Protein AF-A0A0N4YWE7-F1 (afdb_monomer)

Nearest PDB structures (foldseek):
  1cju-assembly1_A  TM=9.476E-01  e=8.872E-10  Canis lupus familiaris
  5oyh-assembly1_A  TM=9.104E-01  e=1.409E-06  Catenaria anguillulae PL171
  6sir-assembly1_B  TM=9.146E-01  e=1.813E-06  Catenaria anguillulae PL171
  8sl4-assembly1_B  TM=4.431E-01  e=3.400E-10  Homo sapiens
  8hbe-assembly1_A  TM=9.109E-01  e=4.587E-05  Homo sapiens

Organism: Nippostrongylus brasiliensis (NCBI:txid27835)

Sequence (338 aa):
MSSSEASTRAEIRSVLVRHWRALDRARLHTLHLWMLIYAMAQIFVIYYFSEVSEKWAPICFFVAAAFVVYLLISSFSIRFRDQSSGFGLVLLSLSTSMLFPAFMWVLHLPLVVFVSRERIHLRMYDHSSLYTGLCIATVVQFFVLPRHRRIFLILSLLWVVINMCILLILNMDAIRADYTFVCSLISFLLQQLMISCVGIVSDSNEAGNRADIAMKLTEAKLQCMRIKFLGDCYYCVSGMPVNRPNHADMCVVMGLEMIKTIKQIRLATGVDVNMRIGVHTGSVLCGILGLRKWQFDIWSDDVTLANHMESAGVPGAVHITKTTKDMLLGDYCIVEAR

Mean predicted aligned error: 12.19 Å

Structure (mmCIF, N/CA/C/O backbone):
data_AF-A0A0N4YWE7-F1
#
_entry.id   AF-A0A0N4YWE7-F1
#
loop_
_atom_site.group_PDB
_atom_site.id
_atom_site.type_symbol
_atom_site.label_atom_id
_atom_site.label_alt_id
_atom_site.label_comp_id
_atom_site.label_asym_id
_atom_site.label_entity_id
_atom_site.label_seq_id
_atom_site.pdbx_PDB_ins_code
_atom_site.Cartn_x
_atom_site.Cartn_y
_atom_site.Cartn_z
_atom_site.occupancy
_atom_site.B_iso_or_equiv
_atom_site.auth_seq_id
_atom_site.auth_comp_id
_atom_site.auth_asym_id
_atom_site.auth_atom_id
_atom_site.pdbx_PDB_model_num
ATOM 1 N N . MET A 1 1 ? -27.470 -11.625 12.761 1.00 46.88 1 MET A N 1
ATOM 2 C CA . MET A 1 1 ? -27.016 -10.446 11.982 1.00 46.88 1 MET A CA 1
ATOM 3 C C . MET A 1 1 ? -28.245 -9.720 11.468 1.00 46.88 1 MET A C 1
ATOM 5 O O . MET A 1 1 ? -28.927 -10.261 10.605 1.00 46.88 1 MET A O 1
ATOM 9 N N . SER A 1 2 ? -28.565 -8.551 12.023 1.00 43.56 2 SER A N 1
ATOM 10 C CA . SER A 1 2 ? -29.729 -7.767 11.596 1.00 43.56 2 SER A CA 1
ATOM 11 C C . SER A 1 2 ? -29.518 -7.203 10.181 1.00 43.56 2 SER A C 1
ATOM 13 O O . SER A 1 2 ? -28.396 -6.871 9.784 1.00 43.56 2 SER A O 1
ATOM 15 N N . SER A 1 3 ? -30.593 -7.106 9.394 1.00 46.22 3 SER A N 1
ATOM 16 C CA . SER A 1 3 ? -30.583 -6.563 8.022 1.00 46.22 3 SER A CA 1
ATOM 17 C C . SER A 1 3 ? -30.004 -5.140 7.950 1.00 46.22 3 SER A C 1
ATOM 19 O O . SER A 1 3 ? -29.332 -4.791 6.979 1.00 46.22 3 SER A O 1
ATOM 21 N N . SER A 1 4 ? -30.184 -4.361 9.020 1.00 46.34 4 SER A N 1
ATOM 22 C CA . SER A 1 4 ? -29.632 -3.015 9.204 1.00 46.34 4 SER A CA 1
ATOM 23 C C . SER A 1 4 ? -28.097 -3.001 9.200 1.00 46.34 4 SER A C 1
ATOM 25 O O . SER A 1 4 ? -27.486 -2.288 8.407 1.00 46.34 4 SER A O 1
ATOM 27 N N . GLU A 1 5 ? -27.431 -3.860 9.979 1.00 44.16 5 GLU A N 1
ATOM 28 C CA . GLU A 1 5 ? -25.961 -3.893 10.000 1.00 44.16 5 GLU A CA 1
ATOM 29 C C . GLU A 1 5 ? -25.340 -4.401 8.692 1.00 44.16 5 GLU A C 1
ATOM 31 O O . GLU A 1 5 ? -24.206 -4.048 8.350 1.00 44.16 5 GLU A O 1
ATOM 36 N N . ALA A 1 6 ? -26.034 -5.293 7.980 1.00 45.34 6 ALA A N 1
ATOM 37 C CA . ALA A 1 6 ? -25.605 -5.749 6.661 1.00 45.34 6 ALA A CA 1
ATOM 38 C C . ALA A 1 6 ? -25.675 -4.602 5.638 1.00 45.34 6 ALA A C 1
ATOM 40 O O . ALA A 1 6 ? -24.731 -4.426 4.865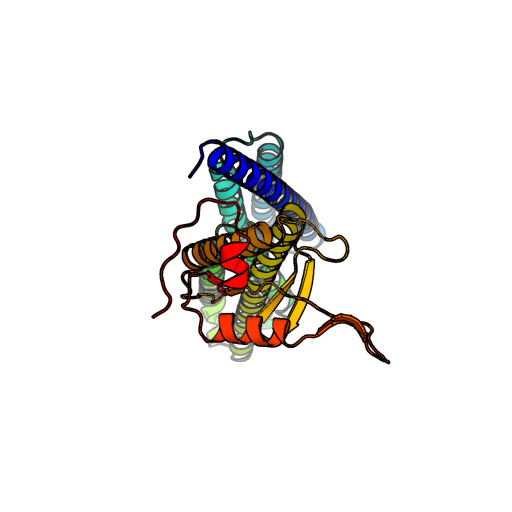 1.00 45.34 6 ALA A O 1
ATOM 41 N N . SER A 1 7 ? -26.729 -3.781 5.706 1.00 47.38 7 SER A N 1
ATOM 42 C CA . SER A 1 7 ? -26.897 -2.574 4.891 1.00 47.38 7 SER A CA 1
ATOM 43 C C . SER A 1 7 ? -25.796 -1.548 5.164 1.00 47.38 7 SER A C 1
ATOM 45 O O . SER A 1 7 ? -25.075 -1.154 4.248 1.00 47.38 7 SER A O 1
ATOM 47 N N . THR A 1 8 ? -25.550 -1.209 6.433 1.00 47.38 8 THR A N 1
ATOM 48 C CA . THR A 1 8 ? -24.518 -0.230 6.818 1.00 47.38 8 THR A CA 1
ATOM 49 C C . THR A 1 8 ? -23.108 -0.698 6.434 1.00 47.38 8 THR A C 1
ATOM 51 O O . THR A 1 8 ? -22.277 0.095 5.989 1.00 47.38 8 THR A O 1
ATOM 54 N N . ARG A 1 9 ? -22.813 -2.004 6.548 1.00 52.41 9 ARG A N 1
ATOM 55 C CA . ARG A 1 9 ? -21.543 -2.595 6.075 1.00 52.41 9 ARG A CA 1
ATOM 56 C C . ARG A 1 9 ? -21.397 -2.519 4.557 1.00 52.41 9 ARG A C 1
ATOM 58 O O . ARG A 1 9 ? -20.315 -2.190 4.067 1.00 52.41 9 ARG A O 1
ATOM 65 N N . ALA A 1 10 ? -22.458 -2.828 3.814 1.00 52.16 10 ALA A N 1
ATOM 66 C CA . ALA A 1 10 ? -22.456 -2.738 2.357 1.00 52.16 10 ALA A CA 1
ATOM 67 C C . ALA A 1 10 ? -22.241 -1.292 1.893 1.00 52.16 10 ALA A C 1
ATOM 69 O O . ALA A 1 10 ? -21.450 -1.045 0.980 1.00 52.16 10 ALA A O 1
ATOM 70 N N . GLU A 1 11 ? -22.863 -0.336 2.576 1.00 58.12 11 GLU A N 1
ATOM 71 C CA . GLU A 1 11 ? -22.748 1.084 2.278 1.00 58.12 11 GLU A CA 1
ATOM 72 C C . GLU A 1 11 ? -21.322 1.601 2.504 1.00 58.12 11 GLU A C 1
ATOM 74 O O . GLU A 1 11 ? -20.737 2.195 1.598 1.00 58.12 11 GLU A O 1
ATOM 79 N N . ILE A 1 12 ? -20.688 1.270 3.631 1.00 51.75 12 ILE A N 1
ATOM 80 C CA . ILE A 1 12 ? -19.298 1.671 3.926 1.00 51.75 12 ILE A CA 1
ATOM 81 C C . ILE A 1 12 ? -18.318 1.041 2.954 1.00 51.75 12 ILE A C 1
ATOM 83 O O . ILE A 1 12 ? -17.443 1.724 2.420 1.00 51.75 12 ILE A O 1
ATOM 87 N N . ARG A 1 13 ? -18.490 -0.252 2.663 1.00 57.25 13 ARG A N 1
ATOM 88 C CA . ARG A 1 13 ? -17.701 -0.923 1.631 1.00 57.25 13 ARG A CA 1
ATOM 89 C C . ARG A 1 13 ? -17.878 -0.222 0.287 1.00 57.25 13 ARG A C 1
ATOM 91 O O . ARG A 1 13 ? -16.894 -0.043 -0.422 1.00 57.25 13 ARG A O 1
ATOM 98 N N . SER A 1 14 ? -19.089 0.220 -0.054 1.00 63.94 14 SER A N 1
ATOM 99 C CA . SER A 1 14 ? -19.346 0.962 -1.291 1.00 63.94 14 SER A CA 1
ATOM 100 C C . SER A 1 14 ? -18.646 2.325 -1.313 1.00 63.94 14 SER A C 1
ATOM 102 O O . SER A 1 14 ? -18.117 2.715 -2.352 1.00 63.94 14 SER A O 1
ATOM 104 N N . VAL A 1 15 ? -18.614 3.047 -0.187 1.00 62.53 15 VAL A N 1
ATOM 105 C CA . VAL A 1 15 ? -17.977 4.367 -0.067 1.00 62.53 15 VAL A CA 1
ATOM 106 C C . VAL A 1 15 ? -16.461 4.232 -0.139 1.00 62.53 15 VAL A C 1
ATOM 108 O O . VAL A 1 15 ? -15.834 4.901 -0.955 1.00 62.53 15 VAL A O 1
ATOM 111 N N . LEU A 1 16 ? -15.876 3.303 0.621 1.00 59.62 16 LEU A N 1
ATOM 112 C CA . LEU A 1 16 ? -14.444 3.002 0.571 1.00 59.62 16 LEU A CA 1
ATOM 113 C C . LEU A 1 16 ? -14.026 2.571 -0.832 1.00 59.62 16 LEU A C 1
ATOM 115 O O . LEU A 1 16 ? -13.070 3.103 -1.385 1.00 59.62 16 LEU A O 1
ATOM 119 N N . VAL A 1 17 ? -14.757 1.641 -1.451 1.00 66.50 17 VAL A N 1
ATOM 120 C CA . VAL A 1 17 ? -14.457 1.186 -2.814 1.00 66.50 17 VAL A CA 1
ATOM 121 C C . VAL A 1 17 ? -14.562 2.337 -3.815 1.00 66.50 17 VAL A C 1
ATOM 123 O O . VAL A 1 17 ? -13.707 2.434 -4.693 1.00 66.50 17 VAL A O 1
ATOM 126 N N . ARG A 1 18 ? -15.550 3.231 -3.689 1.00 67.94 18 ARG A N 1
ATOM 127 C CA . ARG A 1 18 ? -15.658 4.435 -4.531 1.00 67.94 18 ARG A CA 1
ATOM 128 C C . ARG A 1 18 ? -14.481 5.388 -4.323 1.00 67.94 18 ARG A C 1
ATOM 130 O O . ARG A 1 18 ? -13.900 5.829 -5.312 1.00 67.94 18 ARG A O 1
ATOM 137 N N . HIS A 1 19 ? -14.095 5.647 -3.076 1.00 67.19 19 HIS A N 1
ATOM 138 C CA . HIS A 1 19 ? -12.967 6.513 -2.735 1.00 67.19 19 HIS A CA 1
ATOM 139 C C . HIS A 1 19 ? -11.640 5.954 -3.266 1.00 67.19 19 HIS A C 1
ATOM 141 O O . HIS A 1 19 ? -10.925 6.644 -3.989 1.00 67.19 19 HIS A O 1
ATOM 147 N N . TRP A 1 20 ? -11.350 4.673 -3.017 1.00 68.38 20 TRP A N 1
ATOM 148 C CA . TRP A 1 20 ? -10.148 4.010 -3.530 1.00 68.38 20 TRP A CA 1
ATOM 149 C C . TRP A 1 20 ? -10.117 3.970 -5.060 1.00 68.38 20 TRP A C 1
ATOM 151 O O . TRP A 1 20 ? -9.077 4.240 -5.648 1.00 68.38 20 TRP A O 1
ATOM 161 N N . ARG A 1 21 ? -11.254 3.716 -5.726 1.00 70.88 21 ARG A N 1
ATOM 162 C CA . ARG A 1 21 ? -11.345 3.791 -7.197 1.00 70.88 21 ARG A CA 1
ATOM 163 C C . ARG A 1 21 ? -11.093 5.204 -7.722 1.00 70.88 21 ARG A C 1
ATOM 165 O O . ARG A 1 21 ? -10.496 5.350 -8.783 1.00 70.88 21 ARG A O 1
ATOM 172 N N . ALA A 1 22 ? -11.560 6.238 -7.022 1.00 72.25 22 ALA A N 1
ATOM 173 C CA . ALA A 1 22 ? -11.300 7.625 -7.397 1.00 72.25 22 ALA A CA 1
ATOM 174 C C . ALA A 1 22 ? -9.810 7.972 -7.261 1.00 72.25 22 ALA A C 1
ATOM 176 O O . ALA A 1 22 ? -9.240 8.545 -8.187 1.00 72.25 22 ALA A O 1
ATOM 177 N N . LEU A 1 23 ? -9.174 7.549 -6.166 1.00 73.38 23 LEU A N 1
ATOM 178 C CA . LEU A 1 23 ? -7.742 7.734 -5.937 1.00 73.38 23 LEU A CA 1
ATOM 179 C C . LEU A 1 23 ? -6.893 6.980 -6.974 1.00 73.38 23 LEU A C 1
ATOM 181 O O . LEU A 1 23 ? -5.987 7.560 -7.568 1.00 73.38 23 LEU A O 1
ATOM 185 N N . ASP A 1 24 ? -7.210 5.707 -7.233 1.00 74.50 24 ASP A N 1
ATOM 186 C CA . ASP A 1 24 ? -6.516 4.876 -8.224 1.00 74.50 24 ASP A CA 1
ATOM 187 C C . ASP A 1 24 ? -6.658 5.472 -9.640 1.00 74.50 24 ASP A C 1
ATOM 189 O O . ASP A 1 24 ? -5.688 5.508 -10.396 1.00 74.50 24 ASP A O 1
ATOM 193 N N . ARG A 1 25 ? -7.832 6.023 -9.991 1.00 77.12 25 ARG A N 1
ATOM 194 C CA . ARG A 1 25 ? -8.027 6.766 -11.251 1.00 77.12 25 ARG A CA 1
ATOM 195 C C . ARG A 1 25 ? -7.191 8.034 -11.326 1.00 77.12 25 ARG A C 1
ATOM 197 O O . ARG A 1 25 ? -6.576 8.272 -12.360 1.00 77.12 25 ARG A O 1
ATOM 204 N N . ALA A 1 26 ? -7.176 8.842 -10.266 1.00 79.12 26 ALA A N 1
ATOM 205 C CA . ALA A 1 26 ? -6.393 10.072 -10.234 1.00 79.12 26 ALA A CA 1
ATOM 206 C C . ALA A 1 26 ? -4.900 9.770 -10.421 1.00 79.12 26 ALA A C 1
ATOM 208 O O . ALA A 1 26 ? -4.247 10.399 -11.246 1.00 79.12 26 ALA A O 1
ATOM 209 N N . ARG A 1 27 ? -4.384 8.740 -9.739 1.00 78.00 27 ARG A N 1
ATOM 210 C CA . ARG A 1 27 ? -3.004 8.265 -9.910 1.00 78.00 27 ARG A CA 1
ATOM 211 C C . ARG A 1 27 ? -2.724 7.815 -11.337 1.00 78.00 27 ARG A C 1
ATOM 213 O O . ARG A 1 27 ? -1.741 8.261 -11.920 1.00 78.00 27 ARG A O 1
ATOM 220 N N . LEU A 1 28 ? -3.595 6.984 -11.912 1.00 81.12 28 LEU A N 1
ATOM 221 C CA . LEU A 1 28 ? -3.419 6.499 -13.278 1.00 81.12 28 LEU A CA 1
ATOM 222 C C . LEU A 1 28 ? -3.446 7.654 -14.288 1.00 81.12 28 LEU A C 1
ATOM 224 O O . LEU A 1 28 ? -2.628 7.679 -15.200 1.00 81.12 28 LEU A O 1
ATOM 228 N N . HIS A 1 29 ? -4.333 8.632 -14.108 1.00 82.50 29 HIS A N 1
ATOM 229 C CA . HIS A 1 29 ? -4.402 9.820 -14.957 1.00 82.50 29 HIS A CA 1
ATOM 230 C C . HIS A 1 29 ? -3.135 10.680 -14.844 1.00 82.50 29 HIS A C 1
ATOM 232 O O . HIS A 1 29 ? -2.560 11.066 -15.859 1.00 82.50 29 HIS A O 1
ATOM 238 N N . THR A 1 30 ? -2.658 10.938 -13.624 1.00 84.06 30 THR A N 1
ATOM 239 C CA . THR A 1 30 ? -1.392 11.650 -13.393 1.00 84.06 30 THR A CA 1
ATOM 240 C C . THR A 1 30 ? -0.219 10.908 -14.027 1.00 84.06 30 THR A C 1
ATOM 242 O O . THR A 1 30 ? 0.619 11.533 -14.667 1.00 84.06 30 THR A O 1
ATOM 245 N N . LEU A 1 31 ? -0.182 9.576 -13.927 1.00 84.31 31 LEU A N 1
ATOM 246 C CA . LEU A 1 31 ? 0.839 8.761 -14.580 1.00 84.31 31 LEU A CA 1
ATOM 247 C C . LEU A 1 31 ? 0.789 8.907 -16.107 1.00 84.31 31 LEU A C 1
ATOM 249 O O . LEU A 1 31 ? 1.822 9.150 -16.717 1.00 84.31 31 LEU A O 1
ATOM 253 N N . HIS A 1 32 ? -0.390 8.816 -16.730 1.00 85.25 32 HIS A N 1
ATOM 254 C CA . HIS A 1 32 ? -0.520 8.986 -18.183 1.00 85.25 32 HIS A CA 1
ATOM 255 C C . HIS A 1 32 ? -0.081 10.383 -18.639 1.00 85.25 32 HIS A C 1
ATOM 257 O O . HIS A 1 32 ? 0.561 10.504 -19.678 1.00 85.25 32 HIS A O 1
ATOM 263 N N . LEU A 1 33 ? -0.349 11.420 -17.840 1.00 86.44 33 LEU A N 1
ATOM 264 C CA . LEU A 1 33 ? 0.127 12.777 -18.108 1.00 86.44 33 LEU A CA 1
ATOM 265 C C . LEU A 1 33 ? 1.660 12.870 -18.061 1.00 86.44 33 LEU A C 1
ATOM 267 O O . LEU A 1 33 ? 2.264 13.421 -18.977 1.00 86.44 33 LEU A O 1
ATOM 271 N N . TRP A 1 34 ? 2.301 12.300 -17.036 1.00 86.19 34 TRP A N 1
ATOM 272 C CA . TRP A 1 34 ? 3.766 12.243 -16.955 1.00 86.19 34 TRP A CA 1
ATOM 273 C C . TRP A 1 34 ? 4.380 11.507 -18.143 1.00 86.19 34 TRP A C 1
ATOM 275 O O . TRP A 1 34 ? 5.370 11.954 -18.713 1.00 86.19 34 TRP A O 1
ATOM 285 N N . MET A 1 35 ? 3.760 10.403 -18.543 1.00 85.69 35 MET A N 1
ATOM 286 C CA . MET A 1 35 ? 4.206 9.568 -19.655 1.00 85.69 35 MET A CA 1
ATOM 287 C C . MET A 1 35 ? 4.042 10.276 -20.997 1.00 85.69 35 MET A C 1
ATOM 289 O O . MET A 1 35 ? 4.879 10.112 -21.880 1.00 85.69 35 MET A O 1
ATOM 293 N N . LEU A 1 36 ? 3.004 11.103 -21.133 1.00 87.81 36 LEU A N 1
ATOM 294 C CA . LEU A 1 36 ? 2.782 11.947 -22.301 1.00 87.81 36 LEU A CA 1
ATOM 295 C C . LEU A 1 36 ? 3.869 13.017 -22.405 1.00 87.81 36 LEU A C 1
ATOM 297 O O . LEU A 1 36 ? 4.497 13.142 -23.453 1.00 87.81 36 LEU A O 1
ATOM 301 N N . ILE A 1 37 ? 4.129 13.740 -21.310 1.00 87.62 37 ILE A N 1
ATOM 302 C CA . ILE A 1 37 ? 5.194 14.752 -21.244 1.00 87.62 37 ILE A CA 1
ATOM 303 C C . ILE A 1 37 ? 6.544 14.110 -21.570 1.00 87.62 37 ILE A C 1
ATOM 305 O O . ILE A 1 37 ? 7.303 14.638 -22.378 1.00 87.62 37 ILE A O 1
ATOM 309 N N . TYR A 1 38 ? 6.817 12.942 -20.988 1.00 85.00 38 TYR A N 1
ATOM 310 C CA . TYR A 1 38 ? 8.036 12.190 -21.242 1.00 85.00 38 TYR A CA 1
ATOM 311 C C . TYR A 1 38 ? 8.161 11.775 -22.714 1.00 85.00 38 TYR A C 1
ATOM 313 O O . TYR A 1 38 ? 9.193 12.024 -23.329 1.00 85.00 38 TYR A O 1
ATOM 321 N N . ALA A 1 39 ? 7.114 11.193 -23.307 1.00 84.00 39 ALA A N 1
ATOM 322 C CA . ALA A 1 39 ? 7.127 10.783 -24.710 1.00 84.00 39 ALA A CA 1
ATOM 323 C C . ALA A 1 39 ? 7.334 11.977 -25.656 1.00 84.00 39 ALA A C 1
ATOM 325 O O . ALA A 1 39 ? 8.131 11.883 -26.586 1.00 84.00 39 ALA A O 1
ATOM 326 N N . MET A 1 40 ? 6.689 13.119 -25.392 1.00 85.00 40 MET A N 1
ATOM 327 C CA . MET A 1 40 ? 6.892 14.351 -26.164 1.00 85.00 40 MET A CA 1
ATOM 328 C C . MET A 1 40 ? 8.321 14.890 -26.029 1.00 85.00 40 MET A C 1
ATOM 330 O O . MET A 1 40 ? 8.926 15.274 -27.029 1.00 85.00 40 MET A O 1
ATOM 334 N N . ALA A 1 41 ? 8.883 14.877 -24.818 1.00 83.69 41 ALA A N 1
ATOM 335 C CA . ALA A 1 41 ? 10.268 15.275 -24.587 1.00 83.69 41 ALA A CA 1
ATOM 336 C C . ALA A 1 41 ? 11.253 14.354 -25.325 1.00 83.69 41 ALA A C 1
ATOM 338 O O . ALA A 1 41 ? 12.204 14.840 -25.929 1.00 83.69 41 ALA A O 1
ATOM 339 N N . GLN A 1 42 ? 11.005 13.041 -25.344 1.00 77.50 42 GLN A N 1
ATOM 340 C CA . GLN A 1 42 ? 11.834 12.092 -26.092 1.00 77.50 42 GLN A CA 1
ATOM 341 C C . GLN A 1 42 ? 11.753 12.311 -27.606 1.00 77.50 42 GLN A C 1
ATOM 343 O O . GLN A 1 42 ? 12.786 12.286 -28.268 1.00 77.50 42 GLN A O 1
ATOM 348 N N . ILE A 1 43 ? 10.566 12.592 -28.160 1.00 78.12 43 ILE A N 1
ATOM 349 C CA . ILE A 1 43 ? 10.417 12.961 -29.582 1.00 78.12 43 ILE A CA 1
ATOM 350 C C . ILE A 1 43 ? 11.273 14.188 -29.903 1.00 78.12 43 ILE A C 1
ATOM 352 O O . ILE A 1 43 ? 11.996 14.190 -30.896 1.00 78.12 43 ILE A O 1
ATOM 356 N N . PHE A 1 44 ? 11.219 15.209 -29.045 1.00 80.12 44 PHE A N 1
ATOM 357 C CA . PHE A 1 44 ? 12.009 16.424 -29.214 1.00 80.12 44 PHE A CA 1
ATOM 358 C C . PHE A 1 44 ? 13.516 16.138 -29.168 1.00 80.12 44 PHE A C 1
ATOM 360 O O . PHE A 1 44 ? 14.243 16.559 -30.062 1.00 80.12 44 PHE A O 1
ATOM 367 N N . VAL A 1 45 ? 13.987 15.376 -28.176 1.00 76.94 45 VAL A N 1
ATOM 368 C CA . VAL A 1 45 ? 15.408 15.013 -28.049 1.00 76.94 45 VAL A CA 1
ATOM 369 C C . VAL A 1 45 ? 15.886 14.205 -29.256 1.00 76.94 45 VAL A C 1
ATOM 371 O O . VAL A 1 45 ? 16.941 14.506 -29.807 1.00 76.94 45 VAL A O 1
ATOM 374 N N . ILE A 1 46 ? 15.110 13.221 -29.710 1.00 71.38 46 ILE A N 1
ATOM 375 C CA . ILE A 1 46 ? 15.488 12.387 -30.857 1.00 71.38 46 ILE A CA 1
ATOM 376 C C . ILE A 1 46 ? 15.542 13.211 -32.144 1.00 71.38 46 ILE A C 1
ATOM 378 O O . ILE A 1 46 ? 16.461 13.041 -32.934 1.00 71.38 46 ILE A O 1
ATOM 382 N N . TYR A 1 47 ? 14.587 14.115 -32.351 1.00 72.25 47 TYR A N 1
ATOM 383 C CA . TYR A 1 47 ? 14.510 14.888 -33.587 1.00 72.25 47 TYR A CA 1
ATOM 384 C C . TYR A 1 47 ? 15.535 16.029 -33.657 1.00 72.25 47 TYR A C 1
ATOM 386 O O . TYR A 1 47 ? 16.051 16.317 -34.732 1.00 72.25 47 TYR A O 1
ATOM 394 N N . TYR A 1 48 ? 15.829 16.684 -32.528 1.00 70.25 48 TYR A N 1
ATOM 395 C CA . TYR A 1 48 ? 16.683 17.878 -32.505 1.00 70.25 48 TYR A CA 1
ATOM 396 C C . TYR A 1 48 ? 18.123 17.623 -32.057 1.00 70.25 48 TYR A C 1
ATOM 398 O O . TYR A 1 48 ? 19.014 18.348 -32.486 1.00 70.25 48 TYR A O 1
ATOM 406 N N . PHE A 1 49 ? 18.359 16.644 -31.181 1.00 66.12 49 PHE A N 1
ATOM 407 C CA . PHE A 1 49 ? 19.674 16.422 -30.562 1.00 66.12 49 PHE A CA 1
ATOM 408 C C . PHE A 1 49 ? 20.349 15.125 -30.995 1.00 66.12 49 PHE A C 1
ATOM 410 O O . PHE A 1 49 ? 21.510 14.902 -30.658 1.00 66.12 49 PHE A O 1
ATOM 417 N N . SER A 1 50 ? 19.640 14.242 -31.694 1.00 61.94 50 SER A N 1
ATOM 418 C CA . SER A 1 50 ? 20.172 12.930 -32.023 1.00 61.94 50 SER A CA 1
ATOM 419 C C . SER A 1 50 ? 20.755 12.908 -33.429 1.00 61.94 50 SER A C 1
ATOM 421 O O . SER A 1 50 ? 20.024 12.935 -34.410 1.00 61.94 50 SER A O 1
ATOM 423 N N . GLU A 1 51 ? 22.072 12.730 -33.525 1.00 59.66 51 GLU A N 1
ATOM 424 C CA . GLU A 1 51 ? 22.760 12.274 -34.747 1.00 59.66 51 GLU A CA 1
ATOM 425 C C . GLU A 1 51 ? 22.469 10.786 -35.051 1.00 59.66 51 GLU A C 1
ATOM 427 O O . GLU A 1 51 ? 23.212 10.115 -35.768 1.00 59.66 51 GLU A O 1
ATOM 432 N N . VAL A 1 52 ? 21.401 10.217 -34.476 1.00 57.12 52 VAL A N 1
ATOM 433 C CA . VAL A 1 52 ? 20.969 8.855 -34.782 1.00 57.12 52 VAL A CA 1
ATOM 434 C C . VAL A 1 52 ? 20.667 8.792 -36.272 1.00 57.12 52 VAL A C 1
ATOM 436 O O . VAL A 1 52 ? 19.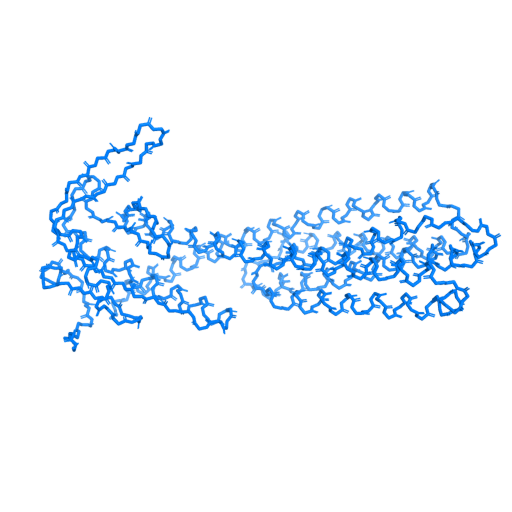827 9.530 -36.775 1.00 57.12 52 VAL A O 1
ATOM 439 N N . SER A 1 53 ? 21.393 7.899 -36.952 1.00 56.19 53 SER A N 1
ATOM 440 C CA . SER A 1 53 ? 21.324 7.629 -38.389 1.00 56.19 53 SER A CA 1
ATOM 441 C C . SER A 1 53 ? 19.951 7.954 -38.989 1.00 56.19 53 SER A C 1
ATOM 443 O O . SER A 1 53 ? 18.949 7.377 -38.558 1.00 56.19 53 SER A O 1
ATOM 445 N N . GLU A 1 54 ? 19.923 8.805 -40.026 1.00 63.84 54 GLU A N 1
ATOM 446 C CA . GLU A 1 54 ? 18.717 9.216 -40.776 1.00 63.84 54 GLU A CA 1
ATOM 447 C C . GLU A 1 54 ? 17.768 8.048 -41.109 1.00 63.84 54 GLU A C 1
ATOM 449 O O . GLU A 1 54 ? 16.558 8.225 -41.227 1.00 63.84 54 GLU A O 1
ATOM 454 N N . LYS A 1 55 ? 18.305 6.825 -41.207 1.00 70.56 55 LYS A N 1
ATOM 455 C CA . LYS A 1 55 ? 17.557 5.588 -41.459 1.00 70.56 55 LYS A CA 1
ATOM 456 C C . LYS A 1 55 ? 16.576 5.205 -40.341 1.00 70.56 55 LYS A C 1
ATOM 458 O O . LYS A 1 55 ? 15.537 4.624 -40.639 1.00 70.56 55 LYS A O 1
ATOM 463 N N . TRP A 1 56 ? 16.886 5.492 -39.075 1.00 72.06 56 TRP A N 1
ATOM 464 C CA . TRP A 1 56 ? 16.075 5.082 -37.915 1.00 72.06 56 TRP A CA 1
ATOM 465 C C . TRP A 1 56 ? 15.133 6.178 -37.411 1.00 72.06 56 TRP A C 1
ATOM 467 O O . TRP A 1 56 ? 14.107 5.867 -36.801 1.00 72.06 56 TRP A O 1
ATOM 477 N N . ALA A 1 57 ? 15.434 7.442 -37.722 1.00 74.19 57 ALA A N 1
ATOM 478 C CA . ALA A 1 57 ? 14.614 8.599 -37.373 1.00 74.19 57 ALA A CA 1
ATOM 479 C C . ALA A 1 57 ? 13.112 8.447 -37.717 1.00 74.19 57 ALA A C 1
ATOM 481 O O . ALA A 1 57 ? 12.288 8.683 -36.826 1.00 74.19 57 ALA A O 1
ATOM 482 N N . PRO A 1 58 ? 12.701 7.994 -38.926 1.00 80.94 58 PRO A N 1
ATOM 483 C CA . PRO A 1 58 ? 11.277 7.870 -39.245 1.00 80.94 58 PRO A CA 1
ATOM 484 C C . PRO A 1 58 ? 10.575 6.798 -38.401 1.00 80.94 58 PRO A C 1
ATOM 486 O O . PRO A 1 58 ? 9.456 7.015 -37.941 1.00 80.94 58 PRO A O 1
ATOM 489 N N . ILE A 1 59 ? 11.228 5.661 -38.138 1.00 83.19 59 ILE A N 1
ATOM 490 C CA . ILE A 1 59 ? 10.645 4.559 -37.354 1.00 83.19 59 ILE A CA 1
ATOM 491 C C . ILE A 1 59 ? 10.408 5.005 -35.907 1.00 83.19 59 ILE A C 1
ATOM 493 O O . ILE A 1 59 ? 9.308 4.827 -35.379 1.00 83.19 59 ILE A O 1
ATOM 497 N N . CYS A 1 60 ? 11.408 5.633 -35.280 1.00 80.62 60 CYS A N 1
ATOM 498 C CA . CYS A 1 60 ? 11.290 6.158 -33.919 1.00 80.62 60 CYS A CA 1
ATOM 499 C C . CYS A 1 60 ? 10.180 7.212 -33.812 1.00 80.62 60 CYS A C 1
ATOM 501 O O . CYS A 1 60 ? 9.413 7.195 -32.848 1.00 80.62 60 CYS A O 1
ATOM 503 N N . PHE A 1 61 ? 10.044 8.078 -34.821 1.00 82.19 61 PHE A N 1
ATOM 504 C CA . PHE A 1 61 ? 8.984 9.082 -34.874 1.00 82.19 61 PHE A CA 1
ATOM 505 C C . PHE A 1 61 ? 7.587 8.453 -34.925 1.00 82.19 61 PHE A C 1
ATOM 507 O O . PHE A 1 61 ? 6.737 8.791 -34.101 1.00 82.19 61 PHE A O 1
ATOM 514 N N . PHE A 1 62 ? 7.341 7.509 -35.843 1.00 85.62 62 PHE A N 1
ATOM 515 C CA . PHE A 1 62 ? 6.026 6.868 -35.966 1.00 85.62 62 PHE A CA 1
ATOM 516 C C . PHE A 1 62 ? 5.636 6.093 -34.706 1.00 85.62 62 PHE A C 1
ATOM 518 O O . PHE A 1 62 ? 4.486 6.167 -34.272 1.00 85.62 62 PHE A O 1
ATOM 525 N N . VAL A 1 63 ? 6.584 5.388 -34.085 1.00 86.19 63 VAL A N 1
ATOM 526 C CA . VAL A 1 63 ? 6.328 4.641 -32.846 1.00 86.19 63 VAL A CA 1
ATOM 527 C C . VAL A 1 63 ? 6.032 5.586 -31.683 1.00 86.19 63 VAL A C 1
ATOM 529 O O . VAL A 1 63 ? 5.092 5.348 -30.923 1.00 86.19 63 VAL A O 1
ATOM 532 N N . ALA A 1 64 ? 6.770 6.689 -31.564 1.00 83.44 64 ALA A N 1
ATOM 533 C CA . ALA A 1 64 ? 6.517 7.678 -30.527 1.00 83.44 64 ALA A CA 1
ATOM 534 C C . ALA A 1 64 ? 5.184 8.412 -30.725 1.00 83.44 64 ALA A C 1
ATOM 536 O O . ALA A 1 64 ? 4.429 8.578 -29.766 1.00 83.44 64 ALA A O 1
ATOM 537 N N . ALA A 1 65 ? 4.836 8.766 -31.965 1.00 85.88 65 ALA A N 1
ATOM 538 C CA . ALA A 1 65 ? 3.535 9.336 -32.301 1.00 85.88 65 ALA A CA 1
ATOM 539 C C . ALA A 1 65 ? 2.389 8.360 -31.981 1.00 85.88 65 ALA A C 1
ATOM 541 O O . ALA A 1 65 ? 1.400 8.751 -31.359 1.00 85.88 65 ALA A O 1
ATOM 542 N N . ALA A 1 66 ? 2.536 7.077 -32.325 1.00 89.56 66 ALA A N 1
ATOM 543 C CA . ALA A 1 66 ? 1.556 6.045 -31.992 1.00 89.56 66 ALA A CA 1
ATOM 544 C C . ALA A 1 66 ? 1.387 5.875 -30.471 1.00 89.56 66 ALA A C 1
ATOM 546 O O . ALA A 1 66 ? 0.261 5.747 -29.986 1.00 89.56 66 ALA A O 1
ATOM 547 N N . PHE A 1 67 ? 2.481 5.933 -29.703 1.00 90.25 67 PHE A N 1
ATOM 548 C CA . PHE A 1 67 ? 2.427 5.865 -28.242 1.00 90.25 67 PHE A CA 1
ATOM 549 C C . PHE A 1 67 ? 1.737 7.093 -27.627 1.00 90.25 67 PHE A C 1
ATOM 551 O O . PHE A 1 67 ? 0.923 6.946 -26.715 1.00 90.25 67 PHE A O 1
ATOM 558 N N . VAL A 1 68 ? 1.970 8.294 -28.165 1.00 89.12 68 VAL A N 1
ATOM 559 C CA . VAL A 1 68 ? 1.244 9.516 -27.772 1.00 89.12 68 VAL A CA 1
ATOM 560 C C . VAL A 1 68 ? -0.254 9.384 -28.054 1.00 89.12 68 VAL A C 1
ATOM 562 O O . VAL A 1 68 ? -1.068 9.664 -27.174 1.00 89.12 68 VAL A O 1
ATOM 565 N N . VAL A 1 69 ? -0.639 8.896 -29.237 1.00 90.56 69 VAL A N 1
ATOM 566 C CA . VAL A 1 69 ? -2.049 8.644 -29.583 1.00 90.56 69 VAL A CA 1
ATOM 567 C C . VAL A 1 69 ? -2.673 7.635 -28.617 1.00 90.56 69 VAL A C 1
ATOM 569 O O . VAL A 1 69 ? -3.765 7.874 -28.099 1.00 90.56 69 VAL A O 1
ATOM 572 N N . TYR A 1 70 ? -1.963 6.551 -28.295 1.00 91.56 70 TYR A N 1
ATOM 573 C CA . TYR A 1 70 ? -2.387 5.599 -27.270 1.00 91.56 70 TYR A CA 1
ATOM 574 C C . TYR A 1 70 ? -2.599 6.278 -25.907 1.00 91.56 70 TYR A C 1
ATOM 576 O O . TYR A 1 70 ? -3.634 6.058 -25.274 1.00 91.56 70 TYR A O 1
ATOM 584 N N . LEU A 1 71 ? -1.671 7.129 -25.453 1.00 88.62 71 LEU A N 1
ATOM 585 C CA . LEU A 1 71 ? -1.784 7.852 -24.179 1.00 88.62 71 LEU A CA 1
ATOM 586 C C . LEU A 1 71 ? -2.976 8.820 -24.152 1.00 88.62 71 LEU A C 1
ATOM 588 O O . LEU A 1 71 ? -3.637 8.953 -23.120 1.00 88.62 71 LEU A O 1
ATOM 592 N N . LEU A 1 72 ? -3.305 9.454 -25.278 1.00 88.38 72 LEU A N 1
ATOM 593 C CA . LEU A 1 72 ? -4.475 10.328 -25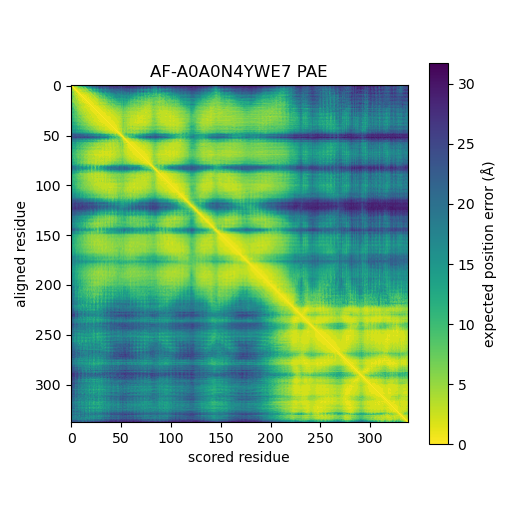.400 1.00 88.38 72 LEU A CA 1
ATOM 594 C C . LEU A 1 72 ? -5.787 9.532 -25.350 1.00 88.38 72 LEU A C 1
ATOM 596 O O . LEU A 1 72 ? -6.685 9.873 -24.576 1.00 88.38 72 LEU A O 1
ATOM 600 N N . ILE A 1 73 ? -5.883 8.436 -26.111 1.00 88.38 73 ILE A N 1
ATOM 601 C CA . ILE A 1 73 ? -7.065 7.555 -26.130 1.00 88.38 73 ILE A CA 1
ATOM 602 C C . ILE A 1 73 ? -7.288 6.916 -24.754 1.00 88.38 73 ILE A C 1
ATOM 604 O O . ILE A 1 73 ? -8.416 6.866 -24.251 1.00 88.38 73 ILE A O 1
ATOM 608 N N . SER A 1 74 ? -6.217 6.445 -24.116 1.00 86.56 74 SER A N 1
ATOM 609 C CA . SER A 1 74 ? -6.269 5.861 -22.774 1.00 86.56 74 SER A CA 1
ATOM 610 C C . SER A 1 74 ? -6.647 6.900 -21.715 1.00 86.56 74 SER A C 1
ATOM 612 O O . SER A 1 74 ? -7.522 6.621 -20.899 1.00 86.56 74 SER A O 1
ATOM 614 N N . SER A 1 75 ? -6.110 8.123 -21.770 1.00 85.38 75 SER A N 1
ATOM 615 C CA . SER A 1 75 ? -6.497 9.216 -20.859 1.00 85.38 75 SER A CA 1
ATOM 616 C C . SER A 1 75 ? -7.973 9.596 -20.999 1.00 85.38 75 SER A C 1
ATOM 618 O O . SER A 1 75 ? -8.678 9.737 -19.995 1.00 85.38 75 SER A O 1
ATOM 620 N N . PHE A 1 76 ? -8.477 9.687 -22.234 1.00 84.88 76 PHE A N 1
ATOM 621 C CA . PHE A 1 76 ? -9.900 9.911 -22.500 1.00 84.88 76 PHE A CA 1
ATOM 622 C C . PHE A 1 76 ? -10.756 8.770 -21.933 1.00 84.88 76 PHE A C 1
ATOM 624 O O . PHE A 1 76 ? -11.744 9.004 -21.234 1.00 84.88 76 PHE A O 1
ATOM 631 N N . SER A 1 77 ? -10.320 7.528 -22.141 1.00 83.38 77 SER A N 1
ATOM 632 C CA . SER A 1 77 ? -10.984 6.343 -21.599 1.00 83.38 77 SER A CA 1
ATOM 633 C C . SER A 1 77 ? -11.018 6.343 -20.067 1.00 83.38 77 SER A C 1
ATOM 635 O O . SER A 1 77 ? -12.034 5.976 -19.491 1.00 83.38 77 SER A O 1
ATOM 637 N N . ILE A 1 78 ? -9.967 6.790 -19.370 1.00 81.62 78 ILE A N 1
ATOM 638 C CA . ILE A 1 78 ? -9.958 6.881 -17.893 1.00 81.62 78 ILE A CA 1
ATOM 639 C C . ILE A 1 78 ? -10.991 7.894 -17.395 1.00 81.62 78 ILE A C 1
ATOM 641 O O . ILE A 1 78 ? -11.631 7.661 -16.368 1.00 81.62 78 ILE A O 1
ATOM 645 N N . ARG A 1 79 ? -11.143 9.015 -18.111 1.00 80.19 79 ARG A N 1
ATOM 646 C CA . ARG A 1 79 ? -12.010 10.128 -17.713 1.00 80.19 79 ARG A CA 1
ATOM 647 C C . ARG A 1 79 ? -13.494 9.826 -17.904 1.00 80.19 79 ARG A C 1
ATOM 649 O O . ARG A 1 79 ? -14.285 10.175 -17.034 1.00 80.19 79 ARG A O 1
ATOM 656 N N . PHE A 1 80 ? -13.859 9.196 -19.020 1.00 75.38 80 PHE A N 1
ATOM 657 C CA . PHE A 1 80 ? -15.261 8.990 -19.404 1.00 75.38 80 PHE A CA 1
ATOM 658 C C . PHE A 1 80 ? -15.797 7.583 -19.116 1.00 75.38 80 PHE A C 1
ATOM 660 O O . PHE A 1 80 ? -16.999 7.354 -19.242 1.00 75.38 80 PHE A O 1
ATOM 667 N N . ARG A 1 81 ? -14.948 6.627 -18.717 1.00 70.69 81 ARG A N 1
ATOM 668 C CA . ARG A 1 81 ? -15.406 5.263 -18.432 1.00 70.69 81 ARG A CA 1
ATOM 669 C C . ARG A 1 81 ? -16.194 5.188 -17.125 1.00 70.69 81 ARG A C 1
ATOM 671 O O . ARG A 1 81 ? -15.736 5.609 -16.061 1.00 70.69 81 ARG A O 1
ATOM 678 N N . ASP A 1 82 ? -17.375 4.594 -17.248 1.00 59.81 82 ASP A N 1
ATOM 679 C CA . ASP A 1 82 ? -18.371 4.433 -16.195 1.00 59.81 82 ASP A CA 1
ATOM 680 C C . ASP A 1 82 ? -17.834 3.686 -14.951 1.00 59.81 82 ASP A C 1
ATOM 682 O O . ASP A 1 82 ? -16.982 2.795 -15.035 1.00 59.81 82 ASP A O 1
ATOM 686 N N . GLN A 1 83 ? -18.328 4.055 -13.763 1.00 58.91 83 GLN A N 1
ATOM 687 C CA . GLN A 1 83 ? -17.835 3.586 -12.456 1.00 58.91 83 GLN A CA 1
ATOM 688 C C . GLN A 1 83 ? -18.163 2.115 -12.147 1.00 58.91 83 GLN A C 1
ATOM 690 O O . GLN A 1 83 ? -17.699 1.582 -11.128 1.00 58.91 83 GLN A O 1
ATOM 695 N N . SER A 1 84 ? -18.959 1.471 -13.000 1.00 53.09 84 SER A N 1
ATOM 696 C CA . SER A 1 84 ? -19.588 0.174 -12.760 1.00 53.09 84 SER A CA 1
ATOM 697 C C . SER A 1 84 ? -18.613 -1.012 -12.832 1.00 53.09 84 SER A C 1
ATOM 699 O O . SER A 1 84 ? -18.693 -1.904 -11.986 1.00 53.09 84 SER A O 1
ATOM 701 N N . SER A 1 85 ? -17.618 -1.007 -13.733 1.00 59.44 85 SER A N 1
ATOM 702 C CA . SER A 1 85 ? -16.689 -2.141 -13.919 1.00 59.44 85 SER A CA 1
ATOM 703 C C . SER A 1 85 ? -15.217 -1.792 -13.638 1.00 59.44 85 SER A C 1
ATOM 705 O O . SER A 1 85 ? -14.520 -1.158 -14.426 1.00 59.44 85 SER A O 1
ATOM 707 N N . GLY A 1 86 ? -14.687 -2.271 -12.504 1.00 63.16 86 GLY A N 1
ATOM 708 C CA . GLY A 1 86 ? -13.267 -2.097 -12.141 1.00 63.16 86 GLY A CA 1
ATOM 709 C C . GLY A 1 86 ? -12.276 -2.788 -13.093 1.00 63.16 86 GLY A C 1
ATOM 710 O O . GLY A 1 86 ? -11.113 -2.403 -13.146 1.00 63.16 86 GLY A O 1
ATOM 711 N N . PHE A 1 87 ? -12.743 -3.764 -13.877 1.00 68.56 87 PHE A N 1
ATOM 712 C CA . PHE A 1 87 ? -11.945 -4.525 -14.846 1.00 68.56 87 PHE A CA 1
ATOM 713 C C . PHE A 1 87 ? -11.297 -3.639 -15.921 1.00 68.56 87 PHE A C 1
ATOM 715 O O . PHE A 1 87 ? -10.159 -3.863 -16.324 1.00 68.56 87 PHE A O 1
ATOM 722 N N . GLY A 1 88 ? -11.993 -2.578 -16.336 1.00 75.31 88 GLY A N 1
ATOM 723 C CA . GLY A 1 88 ? -11.514 -1.669 -17.369 1.00 75.31 88 GLY A CA 1
ATOM 724 C C . GLY A 1 88 ? -10.252 -0.899 -17.007 1.00 75.31 88 GLY A C 1
ATOM 725 O O . GLY A 1 88 ? -9.361 -0.744 -17.838 1.00 75.31 88 GLY A O 1
ATOM 726 N N . LEU A 1 89 ? -10.177 -0.439 -15.757 1.00 76.19 89 LEU A N 1
ATOM 727 C CA . LEU A 1 89 ? -9.024 0.306 -15.258 1.00 76.19 89 LEU A CA 1
ATOM 728 C C . LEU A 1 89 ? -7.794 -0.602 -15.166 1.00 76.19 89 LEU A C 1
ATOM 730 O O . LEU A 1 89 ? -6.696 -0.189 -15.519 1.00 76.19 89 LEU A O 1
ATOM 734 N N . VAL A 1 90 ? -7.997 -1.855 -14.745 1.00 77.12 90 VAL A N 1
ATOM 735 C CA . VAL A 1 90 ? -6.933 -2.861 -14.649 1.00 77.12 90 VAL A CA 1
ATOM 736 C C . VAL A 1 90 ? -6.371 -3.190 -16.027 1.00 77.12 90 VAL A C 1
ATOM 738 O O . VAL A 1 90 ? -5.155 -3.166 -16.195 1.00 77.12 90 VAL A O 1
ATOM 741 N N . LEU A 1 91 ? -7.227 -3.423 -17.024 1.00 81.31 91 LEU A N 1
ATOM 742 C CA . LEU A 1 91 ? -6.774 -3.720 -18.383 1.00 81.31 91 LEU A CA 1
ATOM 743 C C . LEU A 1 91 ? -5.940 -2.576 -18.968 1.00 81.31 91 LEU A C 1
ATOM 745 O O . LEU A 1 91 ? -4.869 -2.819 -19.510 1.00 81.31 91 LEU A O 1
ATOM 749 N N . LEU A 1 92 ? -6.398 -1.335 -18.795 1.00 83.12 92 LEU A N 1
ATOM 750 C CA . LEU A 1 92 ? -5.688 -0.158 -19.291 1.00 83.12 92 LEU A CA 1
ATOM 751 C C . LEU A 1 92 ? -4.333 0.039 -18.602 1.00 83.12 92 LEU A C 1
ATOM 753 O O . LEU A 1 92 ? -3.340 0.424 -19.207 1.00 83.12 92 LEU A O 1
ATOM 757 N N . SER A 1 93 ? -4.292 -0.243 -17.307 1.00 81.00 93 SER A N 1
ATOM 758 C CA . SER A 1 93 ? -3.065 -0.181 -16.530 1.00 81.00 93 SER A CA 1
ATOM 759 C C . SER A 1 93 ? -2.059 -1.254 -16.982 1.00 81.00 93 SER A C 1
ATOM 761 O O . SER A 1 93 ? -0.875 -0.967 -17.134 1.00 81.00 93 SER A O 1
ATOM 763 N N . LEU A 1 94 ? -2.542 -2.463 -17.291 1.00 83.62 94 LEU A N 1
ATOM 764 C CA . LEU A 1 94 ? -1.737 -3.575 -17.789 1.00 83.62 94 LEU A CA 1
ATOM 765 C C . LEU A 1 94 ? -1.207 -3.297 -19.201 1.00 83.62 94 LEU A C 1
ATOM 767 O O . LEU A 1 94 ? -0.054 -3.596 -19.498 1.00 83.62 94 LEU A O 1
ATOM 771 N N . SER A 1 95 ? -2.019 -2.690 -20.071 1.00 86.31 95 SER A N 1
ATOM 772 C CA . SER A 1 95 ? -1.554 -2.288 -21.399 1.00 86.31 95 SER A CA 1
ATOM 773 C C . SER A 1 95 ? -0.491 -1.194 -21.305 1.00 86.31 95 SER A C 1
ATOM 775 O O . SER A 1 95 ? 0.539 -1.298 -21.966 1.00 86.31 95 SER A O 1
ATOM 777 N N . THR A 1 96 ? -0.661 -0.196 -20.431 1.00 85.00 96 THR A N 1
ATOM 778 C CA . THR A 1 96 ? 0.342 0.867 -20.247 1.00 85.00 96 THR A CA 1
ATOM 779 C C . THR A 1 96 ? 1.645 0.335 -19.637 1.00 85.00 96 THR A C 1
ATOM 781 O O . THR A 1 96 ? 2.721 0.769 -20.049 1.00 85.00 96 THR A O 1
ATOM 784 N N . SER A 1 97 ? 1.588 -0.642 -18.722 1.00 81.94 97 SER A N 1
ATOM 785 C CA . SER A 1 97 ? 2.794 -1.242 -18.127 1.00 81.94 97 SER A CA 1
ATOM 786 C C . SER A 1 97 ? 3.601 -2.112 -19.097 1.00 81.94 97 SER A C 1
ATOM 788 O O . SER A 1 97 ? 4.798 -2.292 -18.879 1.00 81.94 97 SER A O 1
ATOM 790 N N . MET A 1 98 ? 2.979 -2.627 -20.163 1.00 84.94 98 MET A N 1
ATOM 791 C CA . MET A 1 98 ? 3.646 -3.383 -21.233 1.00 84.94 98 MET A CA 1
ATOM 792 C C . MET A 1 98 ? 4.138 -2.497 -22.374 1.00 84.94 98 MET A C 1
ATOM 794 O O . MET A 1 98 ? 5.255 -2.677 -22.856 1.00 84.94 98 MET A O 1
ATOM 798 N N . LEU A 1 99 ? 3.325 -1.528 -22.798 1.00 87.94 99 LEU A N 1
ATOM 799 C CA . LEU A 1 99 ? 3.643 -0.680 -23.945 1.00 87.94 99 LEU A CA 1
ATOM 800 C C . LEU A 1 99 ? 4.775 0.303 -23.650 1.00 87.94 99 LEU A C 1
ATOM 802 O O . LEU A 1 99 ? 5.557 0.592 -24.548 1.00 87.94 99 LEU A O 1
ATOM 806 N N . PHE A 1 100 ? 4.903 0.794 -22.415 1.00 87.25 100 PHE A N 1
ATOM 807 C CA . PHE A 1 100 ? 5.950 1.763 -22.100 1.00 87.25 100 PHE A CA 1
ATOM 808 C C . PHE A 1 100 ? 7.374 1.194 -22.154 1.00 87.25 100 PHE A C 1
ATOM 810 O O . PHE A 1 100 ? 8.201 1.792 -22.840 1.00 87.25 100 PHE A O 1
ATOM 817 N N . PRO A 1 101 ? 7.700 0.052 -21.515 1.00 85.81 101 PRO A N 1
ATOM 818 C CA . PRO A 1 101 ? 9.026 -0.541 -21.672 1.00 85.81 101 PRO A CA 1
ATOM 819 C C . PRO A 1 101 ? 9.344 -0.909 -23.125 1.00 85.81 101 PRO A C 1
ATOM 821 O O . PRO A 1 101 ? 10.472 -0.715 -23.569 1.00 85.81 101 PRO A O 1
ATOM 824 N N . ALA A 1 102 ? 8.349 -1.374 -23.889 1.00 85.00 102 ALA A N 1
ATOM 825 C CA . ALA A 1 102 ? 8.514 -1.648 -25.315 1.00 85.00 102 ALA A CA 1
ATOM 826 C C . ALA A 1 102 ? 8.829 -0.370 -26.114 1.00 85.00 102 ALA A C 1
ATOM 828 O O . ALA A 1 102 ? 9.759 -0.357 -26.916 1.00 85.00 102 ALA A O 1
ATOM 829 N N . PHE A 1 103 ? 8.104 0.721 -25.853 1.00 86.88 103 PHE A N 1
ATOM 830 C CA . PHE A 1 103 ? 8.370 2.042 -26.426 1.00 86.88 103 PHE A CA 1
ATOM 831 C C . PHE A 1 103 ? 9.789 2.529 -26.099 1.00 86.88 103 PHE A C 1
ATOM 833 O O . PHE A 1 103 ? 10.524 2.927 -27.002 1.00 86.88 103 PHE A O 1
ATOM 840 N N . MET A 1 104 ? 10.205 2.417 -24.835 1.00 83.31 104 MET A N 1
ATOM 841 C CA . MET A 1 104 ? 11.558 2.760 -24.391 1.00 83.31 104 MET A CA 1
ATOM 842 C C . MET A 1 104 ? 12.628 1.961 -25.134 1.00 83.31 104 MET A C 1
ATOM 844 O O . MET A 1 104 ? 13.626 2.525 -25.579 1.00 83.31 104 MET A O 1
ATOM 848 N N . TRP A 1 105 ? 12.406 0.660 -25.321 1.00 82.12 105 TRP A N 1
ATOM 849 C CA . TRP A 1 105 ? 13.310 -0.184 -26.092 1.00 82.12 105 TRP A CA 1
ATOM 850 C C . TRP A 1 105 ? 13.431 0.256 -27.540 1.00 82.12 105 TRP A C 1
ATOM 852 O O . TRP A 1 105 ? 14.548 0.387 -28.027 1.00 82.12 105 TRP A O 1
ATOM 862 N N . VAL A 1 106 ? 12.316 0.515 -28.223 1.00 82.00 106 VAL A N 1
ATOM 863 C CA . VAL A 1 106 ? 12.347 0.942 -29.629 1.00 82.00 106 VAL A CA 1
ATOM 864 C C . VAL A 1 106 ? 13.098 2.262 -29.789 1.00 82.00 106 VAL A C 1
ATOM 866 O O . VAL A 1 106 ? 13.876 2.401 -30.729 1.00 82.00 106 VAL A O 1
ATOM 869 N N . LEU A 1 107 ? 12.921 3.203 -28.858 1.00 77.88 107 LEU A N 1
ATOM 870 C CA . LEU A 1 107 ? 13.625 4.481 -28.904 1.00 77.88 107 LEU A CA 1
ATOM 871 C C . LEU A 1 107 ? 15.130 4.352 -28.654 1.00 77.88 107 LEU A C 1
ATOM 873 O O . LEU A 1 107 ? 15.923 5.003 -29.331 1.00 77.88 107 LEU A O 1
ATOM 877 N N . HIS A 1 108 ? 15.536 3.528 -27.688 1.00 77.19 108 HIS A N 1
ATOM 878 C CA . HIS A 1 108 ? 16.946 3.388 -27.326 1.00 77.19 108 HIS A CA 1
ATOM 879 C C . HIS A 1 108 ? 17.702 2.369 -28.188 1.00 77.19 108 HIS A C 1
ATOM 881 O O . HIS A 1 108 ? 18.929 2.429 -28.237 1.00 77.19 108 HIS A O 1
ATOM 887 N N . LEU A 1 109 ? 17.015 1.472 -28.904 1.00 78.69 109 LEU A N 1
ATOM 888 C CA . LEU A 1 109 ? 17.634 0.416 -29.713 1.00 78.69 109 LEU A CA 1
ATOM 889 C C . LEU A 1 109 ? 18.632 0.951 -30.759 1.00 78.69 109 LEU A C 1
ATOM 891 O O . LEU A 1 109 ? 19.752 0.436 -30.789 1.00 78.69 109 LEU A O 1
ATOM 895 N N . PRO A 1 110 ? 18.317 1.982 -31.572 1.00 74.56 110 PRO A N 1
ATOM 896 C CA . PRO A 1 110 ? 19.282 2.532 -32.523 1.00 74.56 110 PRO A CA 1
ATOM 897 C C . PRO A 1 110 ? 20.528 3.081 -31.829 1.00 74.56 110 PRO A C 1
ATOM 899 O O . PRO A 1 110 ? 21.635 2.894 -32.323 1.00 74.56 110 PRO A O 1
ATOM 902 N N . LEU A 1 111 ? 20.357 3.702 -30.658 1.00 69.69 111 LEU A N 1
ATOM 903 C CA . LEU A 1 111 ? 21.449 4.279 -29.880 1.00 69.69 111 LEU A CA 1
ATOM 904 C C . LEU A 1 111 ? 22.328 3.183 -29.260 1.00 69.69 111 LEU A C 1
ATOM 906 O O . LEU A 1 111 ? 23.547 3.296 -29.296 1.00 69.69 111 LEU A O 1
ATOM 910 N N . VAL A 1 112 ? 21.733 2.085 -28.778 1.00 71.25 112 VAL A N 1
ATOM 911 C CA . VAL A 1 112 ? 22.463 0.899 -28.296 1.00 71.25 112 VAL A CA 1
ATOM 912 C C . VAL A 1 112 ? 23.291 0.278 -29.421 1.00 71.25 112 VAL A C 1
ATOM 914 O O . VAL A 1 112 ? 24.478 0.025 -29.233 1.00 71.25 112 VAL A O 1
ATOM 917 N N . VAL A 1 113 ? 22.693 0.061 -30.596 1.00 70.94 113 VAL A N 1
ATOM 918 C CA . VAL A 1 113 ? 23.370 -0.564 -31.747 1.00 70.94 113 VAL A CA 1
ATOM 919 C C . VAL A 1 113 ? 24.472 0.338 -32.309 1.00 70.94 113 VAL A C 1
ATOM 921 O O . VAL A 1 113 ? 25.559 -0.141 -32.625 1.00 70.94 113 VAL A O 1
ATOM 924 N N . PHE A 1 114 ? 24.216 1.642 -32.413 1.00 65.81 114 PHE A N 1
ATOM 925 C CA . PHE A 1 114 ? 25.179 2.620 -32.917 1.00 65.81 114 PHE A CA 1
ATOM 926 C C . PHE A 1 114 ? 26.377 2.781 -31.973 1.00 65.81 114 PHE A C 1
ATOM 928 O O . PHE A 1 114 ? 27.519 2.603 -32.392 1.00 65.81 114 PHE A O 1
ATOM 935 N N . VAL A 1 115 ? 26.123 3.010 -30.678 1.00 62.28 115 VAL A N 1
ATOM 936 C CA . VAL A 1 115 ? 27.178 3.142 -29.658 1.00 62.28 115 VAL A CA 1
ATOM 937 C C . VAL A 1 115 ? 28.008 1.862 -29.550 1.00 62.28 115 VAL A C 1
ATOM 939 O O . VAL A 1 115 ? 29.228 1.948 -29.429 1.00 62.28 115 VAL A O 1
ATOM 942 N N . SER A 1 116 ? 27.371 0.690 -29.638 1.00 60.69 116 SER A N 1
ATOM 943 C CA . SER A 1 116 ? 28.051 -0.610 -29.635 1.00 60.69 116 SER A CA 1
ATOM 944 C C . SER A 1 116 ? 29.021 -0.766 -30.806 1.00 60.69 116 SER A C 1
ATOM 946 O O . SER A 1 116 ? 30.142 -1.226 -30.622 1.00 60.69 116 SER A O 1
ATOM 948 N N . ARG A 1 117 ? 28.627 -0.333 -32.010 1.00 62.06 117 ARG A N 1
ATOM 949 C CA . ARG A 1 117 ? 29.414 -0.544 -33.230 1.00 62.06 117 ARG A CA 1
ATOM 950 C C . ARG A 1 117 ? 30.548 0.467 -33.410 1.00 62.06 117 ARG A C 1
ATOM 952 O O . ARG A 1 117 ? 31.600 0.104 -33.923 1.00 62.06 117 ARG A O 1
ATOM 959 N N . GLU A 1 118 ? 30.346 1.719 -33.003 1.00 56.16 118 GLU A N 1
ATOM 960 C CA . GLU A 1 118 ? 31.283 2.815 -33.288 1.00 56.16 118 GLU A CA 1
ATOM 961 C C . GLU A 1 118 ? 32.302 3.056 -32.157 1.00 56.16 118 GLU A C 1
ATOM 963 O O . GLU A 1 118 ? 33.466 3.365 -32.417 1.00 56.16 118 GLU A O 1
ATOM 968 N N . ARG A 1 119 ? 31.929 2.835 -30.884 1.00 56.78 119 ARG A N 1
ATOM 969 C CA . ARG A 1 119 ? 32.836 3.083 -29.744 1.00 56.78 119 ARG A CA 1
ATOM 970 C C . ARG A 1 119 ? 33.891 2.005 -29.502 1.00 56.78 119 ARG A C 1
ATOM 972 O O . ARG A 1 119 ? 34.839 2.278 -28.763 1.00 56.78 119 ARG A O 1
ATOM 979 N N . ILE A 1 120 ? 33.799 0.848 -30.164 1.00 53.97 120 ILE A N 1
ATOM 980 C CA . ILE A 1 120 ? 34.873 -0.166 -30.185 1.00 53.97 120 ILE A CA 1
ATOM 981 C C . ILE A 1 120 ? 36.195 0.457 -30.677 1.00 53.97 120 ILE A C 1
ATOM 983 O O . ILE A 1 120 ? 37.270 0.067 -30.225 1.00 53.97 120 ILE A O 1
ATOM 987 N N . HIS A 1 121 ? 36.130 1.485 -31.531 1.00 50.19 121 HIS A N 1
ATOM 988 C CA . HIS A 1 121 ? 37.310 2.157 -32.073 1.00 50.19 121 HIS A CA 1
ATOM 989 C C . HIS A 1 121 ? 37.866 3.304 -31.206 1.00 50.19 121 HIS A C 1
ATOM 991 O O . HIS A 1 121 ? 39.023 3.673 -31.390 1.00 50.19 121 HIS A O 1
ATOM 997 N N . LEU A 1 122 ? 37.096 3.855 -30.255 1.00 52.22 122 LEU A N 1
ATOM 998 C CA . LEU A 1 122 ? 37.439 5.111 -29.557 1.00 52.22 122 LEU A CA 1
ATOM 999 C C . LEU A 1 122 ? 37.702 4.982 -28.040 1.00 52.22 122 LEU A C 1
ATOM 1001 O O . LEU A 1 122 ? 38.052 5.982 -27.420 1.00 52.22 122 LEU A O 1
ATOM 1005 N N . ARG A 1 123 ? 37.560 3.793 -27.421 1.00 53.19 123 ARG A N 1
ATOM 1006 C CA . ARG A 1 123 ? 37.801 3.549 -25.969 1.00 53.19 123 ARG A CA 1
ATOM 1007 C C . ARG A 1 123 ? 37.125 4.565 -25.013 1.00 53.19 123 ARG A C 1
ATOM 1009 O O . ARG A 1 123 ? 37.637 4.854 -23.934 1.00 53.19 123 ARG A O 1
ATOM 1016 N N . MET A 1 124 ? 35.969 5.114 -25.388 1.00 52.00 124 MET A N 1
ATOM 1017 C CA . MET A 1 124 ? 35.184 6.042 -24.557 1.00 52.00 124 MET A CA 1
ATOM 1018 C C . MET A 1 124 ? 33.985 5.304 -23.930 1.00 52.00 124 MET A C 1
ATOM 1020 O O . MET A 1 124 ? 32.974 5.059 -24.588 1.00 52.00 124 MET A O 1
ATOM 1024 N N . TYR A 1 125 ? 34.081 4.948 -22.647 1.00 52.72 125 TYR A N 1
ATOM 1025 C CA . TYR A 1 125 ? 33.171 4.008 -21.964 1.00 52.72 125 TYR A CA 1
ATOM 1026 C C . TYR A 1 125 ? 32.031 4.650 -21.156 1.00 52.72 125 TYR A C 1
ATOM 1028 O O . TYR A 1 125 ? 31.565 4.065 -20.179 1.00 52.72 125 TYR A O 1
ATOM 1036 N N . ASP A 1 126 ? 31.549 5.843 -21.514 1.00 55.75 126 ASP A N 1
ATOM 1037 C CA . ASP A 1 126 ? 30.406 6.406 -20.786 1.00 55.75 126 ASP A CA 1
ATOM 1038 C C . ASP A 1 126 ? 29.081 5.813 -21.297 1.00 55.75 126 ASP A C 1
ATOM 1040 O O . ASP A 1 126 ? 28.497 6.279 -22.280 1.00 55.75 126 ASP A O 1
ATOM 1044 N N . HIS A 1 127 ? 28.663 4.706 -20.684 1.00 59.03 127 HIS A N 1
ATOM 1045 C CA . HIS A 1 127 ? 27.436 3.970 -21.004 1.00 59.03 127 HIS A CA 1
ATOM 1046 C C . HIS A 1 127 ? 26.222 4.425 -20.164 1.00 59.03 127 HIS A C 1
ATOM 1048 O O . HIS A 1 127 ? 25.127 3.876 -20.288 1.00 59.03 127 HIS A O 1
ATOM 1054 N N . SER A 1 128 ? 26.400 5.432 -19.305 1.00 59.84 128 SER A N 1
ATOM 1055 C CA . SER A 1 128 ? 25.430 5.861 -18.290 1.00 59.84 128 SER A CA 1
ATOM 1056 C C . SER A 1 128 ? 24.081 6.329 -18.859 1.00 59.84 128 SER A C 1
ATOM 1058 O O . SER A 1 128 ? 23.032 6.023 -18.292 1.00 59.84 128 SER A O 1
ATOM 1060 N N . SER A 1 129 ? 24.075 7.011 -20.007 1.00 59.50 129 SER A N 1
ATOM 1061 C CA . SER A 1 129 ? 22.860 7.563 -20.629 1.00 59.50 129 SER A CA 1
ATOM 1062 C C . SER A 1 129 ? 21.929 6.507 -21.241 1.00 59.50 129 SER A C 1
ATOM 1064 O O . SER A 1 129 ? 20.717 6.705 -21.284 1.00 59.50 129 SER A O 1
ATOM 1066 N N . LEU A 1 130 ? 22.472 5.366 -21.675 1.00 61.12 130 LEU A N 1
ATOM 1067 C CA . LEU A 1 130 ? 21.694 4.238 -22.202 1.00 61.12 130 LEU A CA 1
ATOM 1068 C C . LEU A 1 130 ? 20.996 3.461 -21.081 1.00 61.12 130 LEU A C 1
ATOM 1070 O O . LEU A 1 130 ? 19.848 3.032 -21.212 1.00 61.12 130 LEU A O 1
ATOM 1074 N N . TYR A 1 131 ? 21.686 3.308 -19.955 1.00 67.06 131 TYR A N 1
ATOM 1075 C CA . TYR A 1 131 ? 21.200 2.549 -18.812 1.00 67.06 131 TYR A CA 1
ATOM 1076 C C . TYR A 1 131 ? 20.112 3.290 -18.024 1.00 67.06 131 TYR A C 1
ATOM 1078 O O . TYR A 1 131 ? 19.189 2.660 -17.509 1.00 67.06 131 TYR A O 1
ATOM 1086 N N . THR A 1 132 ? 20.141 4.623 -17.972 1.00 67.75 132 THR A N 1
ATOM 1087 C CA . THR A 1 132 ? 19.123 5.407 -17.249 1.00 67.75 132 THR A CA 1
ATOM 1088 C C . THR A 1 132 ? 17.723 5.274 -17.854 1.00 67.75 132 THR A C 1
ATOM 1090 O O . THR A 1 132 ? 16.767 5.069 -17.106 1.00 67.75 132 THR A O 1
ATOM 1093 N N . GLY A 1 133 ? 17.580 5.302 -19.184 1.00 70.38 133 GLY A N 1
ATOM 1094 C CA . GLY A 1 133 ? 16.285 5.135 -19.860 1.00 70.38 133 GLY A CA 1
ATOM 1095 C C . GLY A 1 133 ? 15.650 3.761 -19.618 1.00 70.38 133 GLY A C 1
ATOM 1096 O O . GLY A 1 133 ? 14.477 3.655 -19.255 1.00 70.38 133 GLY A O 1
ATOM 1097 N N . LEU A 1 134 ? 16.445 2.695 -19.720 1.00 74.00 134 LEU 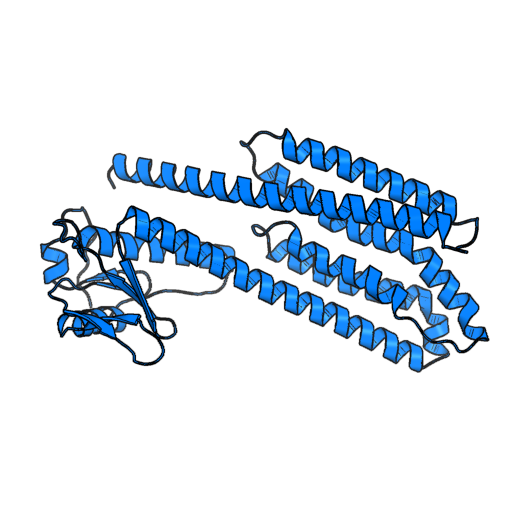A N 1
ATOM 1098 C CA . LEU A 1 134 ? 15.978 1.328 -19.467 1.00 74.00 134 LEU A CA 1
ATOM 1099 C C . LEU A 1 134 ? 15.646 1.079 -17.983 1.00 74.00 134 LEU A C 1
ATOM 1101 O O . LEU A 1 134 ? 14.738 0.309 -17.679 1.00 74.00 134 LEU A O 1
ATOM 1105 N N . CYS A 1 135 ? 16.330 1.756 -17.056 1.00 73.12 135 CYS A N 1
ATOM 1106 C CA . CYS A 1 135 ? 15.987 1.746 -15.631 1.00 73.12 135 CYS A CA 1
ATOM 1107 C C . CYS A 1 135 ? 14.666 2.476 -15.337 1.00 73.12 135 CYS A C 1
ATOM 1109 O O . CYS A 1 135 ? 13.903 2.046 -14.478 1.00 73.12 135 CYS A O 1
ATOM 1111 N N . ILE A 1 136 ? 14.339 3.555 -16.054 1.00 75.62 136 ILE A N 1
ATOM 1112 C CA . ILE A 1 136 ? 13.046 4.245 -15.885 1.00 75.62 136 ILE A CA 1
ATOM 1113 C C . ILE A 1 136 ? 11.880 3.320 -16.274 1.00 75.62 136 ILE A C 1
ATOM 1115 O O . ILE A 1 136 ? 10.841 3.321 -15.610 1.00 75.62 136 ILE A O 1
ATOM 1119 N N . ALA A 1 137 ? 12.061 2.470 -17.290 1.00 75.25 137 ALA A N 1
ATOM 1120 C CA . ALA A 1 137 ? 11.053 1.495 -17.709 1.00 75.25 137 ALA A CA 1
ATOM 1121 C C . ALA A 1 137 ? 10.686 0.478 -16.611 1.00 75.25 137 ALA A C 1
ATOM 1123 O O . ALA A 1 137 ? 9.522 0.084 -16.514 1.00 75.25 137 ALA A O 1
ATOM 1124 N N . THR A 1 138 ? 11.642 0.082 -15.763 1.00 74.62 138 THR A N 1
ATOM 1125 C CA . THR A 1 138 ? 11.394 -0.858 -14.655 1.00 74.62 138 THR A CA 1
ATOM 1126 C C . THR A 1 138 ? 10.717 -0.179 -13.461 1.00 74.62 138 THR A C 1
ATOM 1128 O O . THR A 1 138 ? 9.845 -0.770 -12.828 1.00 74.62 138 THR A O 1
ATOM 1131 N N . VAL A 1 139 ? 11.033 1.094 -13.189 1.00 75.06 139 VAL A N 1
ATOM 1132 C CA . VAL A 1 139 ? 10.402 1.890 -12.117 1.00 75.06 139 VAL A CA 1
ATOM 1133 C C . VAL A 1 139 ? 8.900 2.085 -12.357 1.00 75.06 139 VAL A C 1
ATOM 1135 O O . VAL A 1 139 ? 8.092 1.975 -11.431 1.00 75.06 139 VAL A O 1
ATOM 1138 N N . VAL A 1 140 ? 8.505 2.397 -13.595 1.00 75.19 140 VAL A N 1
ATOM 1139 C CA . VAL A 1 140 ? 7.132 2.829 -13.919 1.00 75.19 140 VAL A CA 1
ATOM 1140 C C . VAL A 1 140 ? 6.079 1.772 -13.576 1.00 75.19 140 VAL A C 1
ATOM 1142 O O . VAL A 1 140 ? 4.955 2.120 -13.219 1.00 75.19 140 VAL A O 1
ATOM 1145 N N . GLN A 1 141 ? 6.438 0.489 -13.580 1.00 74.94 141 GLN A N 1
ATOM 1146 C CA . GLN A 1 141 ? 5.521 -0.612 -13.268 1.00 74.94 141 GLN A CA 1
ATOM 1147 C C . GLN A 1 141 ? 4.967 -0.554 -11.837 1.00 74.94 141 GLN A C 1
ATOM 1149 O O . GLN A 1 141 ? 3.847 -1.009 -11.602 1.00 74.94 141 GLN A O 1
ATOM 1154 N N . PHE A 1 142 ? 5.689 0.066 -10.899 1.00 69.19 142 PHE A N 1
ATOM 1155 C CA . PHE A 1 142 ? 5.257 0.212 -9.506 1.00 69.19 142 PHE A CA 1
ATOM 1156 C C . PHE A 1 142 ? 4.260 1.363 -9.287 1.00 69.19 142 PHE A C 1
ATOM 1158 O O . PHE A 1 142 ? 3.569 1.394 -8.270 1.00 69.19 142 PHE A O 1
ATOM 1165 N N . PHE A 1 143 ? 4.120 2.283 -10.247 1.00 67.75 143 PHE A N 1
ATOM 1166 C CA . PHE A 1 143 ? 3.219 3.440 -10.139 1.00 67.75 143 PHE A CA 1
ATOM 1167 C C . PHE A 1 143 ? 1.812 3.197 -10.706 1.00 67.75 143 PHE A C 1
ATOM 1169 O O . PHE A 1 143 ? 0.918 4.023 -10.517 1.00 67.75 143 PHE A O 1
ATOM 1176 N N . VAL A 1 144 ? 1.600 2.074 -11.399 1.00 63.81 144 VAL A N 1
ATOM 1177 C CA . VAL A 1 144 ? 0.453 1.875 -12.292 1.00 63.81 144 VAL A CA 1
ATOM 1178 C C . VAL A 1 144 ? -0.847 1.533 -11.549 1.00 63.81 144 VAL A C 1
ATOM 1180 O O . VAL A 1 144 ? -1.828 2.239 -11.762 1.00 63.81 144 VAL A O 1
ATOM 1183 N N . LEU A 1 145 ? -0.902 0.530 -10.655 1.00 63.41 145 LEU A N 1
ATOM 1184 C CA . LEU A 1 145 ? -2.102 0.258 -9.836 1.00 63.41 145 LEU A CA 1
ATOM 1185 C C . LEU A 1 145 ? -1.821 -0.579 -8.563 1.00 63.41 145 LEU A C 1
ATOM 1187 O O . LEU A 1 145 ? -1.313 -1.697 -8.667 1.00 63.41 145 LEU A O 1
ATOM 1191 N N . PRO A 1 146 ? -2.298 -0.172 -7.367 1.00 56.00 146 PRO A N 1
ATOM 1192 C CA . PRO A 1 146 ? -1.981 -0.872 -6.112 1.00 56.00 146 PRO A CA 1
ATOM 1193 C C . PRO A 1 146 ? -2.857 -2.095 -5.800 1.00 56.00 146 PRO A C 1
ATOM 1195 O O . PRO A 1 146 ? -2.726 -2.671 -4.725 1.00 56.00 146 PRO A O 1
ATOM 1198 N N . ARG A 1 147 ? -3.803 -2.488 -6.664 1.00 60.34 147 ARG A N 1
ATOM 1199 C CA . ARG A 1 147 ? -4.728 -3.610 -6.386 1.00 60.34 147 ARG A CA 1
ATOM 1200 C C . ARG A 1 147 ? -4.207 -4.970 -6.870 1.00 60.34 147 ARG A C 1
ATOM 1202 O O . ARG A 1 147 ? -4.607 -5.995 -6.332 1.00 60.34 147 ARG A O 1
ATOM 1209 N N . HIS A 1 148 ? -3.301 -4.979 -7.849 1.00 67.62 148 HIS A N 1
ATOM 1210 C CA . HIS A 1 148 ? -2.771 -6.187 -8.498 1.00 67.62 148 HIS A CA 1
ATOM 1211 C C . HIS A 1 148 ? -1.238 -6.260 -8.407 1.00 67.62 148 HIS A C 1
ATOM 1213 O O . HIS A 1 148 ? -0.550 -6.598 -9.365 1.00 67.62 148 HIS A O 1
ATOM 1219 N N . ARG A 1 149 ? -0.701 -5.935 -7.229 1.00 69.88 149 ARG A N 1
ATOM 1220 C CA . ARG A 1 149 ? 0.731 -5.696 -6.966 1.00 69.88 149 ARG A CA 1
ATOM 1221 C C . ARG A 1 149 ? 1.645 -6.849 -7.380 1.00 69.88 149 ARG A C 1
ATOM 1223 O O . ARG A 1 149 ? 2.694 -6.623 -7.968 1.00 69.88 149 ARG A O 1
ATOM 1230 N N . ARG A 1 150 ? 1.198 -8.094 -7.175 1.00 72.81 150 ARG A N 1
ATOM 1231 C CA . ARG A 1 150 ? 1.930 -9.299 -7.603 1.00 72.81 150 ARG A CA 1
ATOM 1232 C C . ARG A 1 150 ? 2.127 -9.369 -9.117 1.00 72.81 150 ARG A C 1
ATOM 1234 O O . ARG A 1 150 ? 3.201 -9.742 -9.566 1.00 72.81 150 ARG A O 1
ATOM 1241 N N . ILE A 1 151 ? 1.110 -8.995 -9.896 1.00 77.00 151 ILE A N 1
ATOM 1242 C CA . ILE A 1 151 ? 1.183 -9.021 -11.362 1.00 77.00 151 ILE A CA 1
ATOM 1243 C C . ILE A 1 151 ? 2.213 -7.992 -11.840 1.00 77.00 151 ILE A C 1
ATOM 1245 O O . ILE A 1 151 ? 3.063 -8.323 -12.658 1.00 77.00 151 ILE A O 1
ATOM 1249 N N . PHE A 1 152 ? 2.203 -6.780 -11.278 1.00 76.00 152 PHE A N 1
ATOM 1250 C CA . PHE A 1 152 ? 3.172 -5.739 -11.639 1.00 76.00 152 PHE A CA 1
ATOM 1251 C C . PHE A 1 152 ? 4.605 -6.071 -11.214 1.00 76.00 152 PHE A C 1
ATOM 1253 O O . PHE A 1 152 ? 5.527 -5.802 -11.979 1.00 76.00 152 PHE A O 1
ATOM 1260 N N . LEU A 1 153 ? 4.798 -6.719 -10.060 1.00 78.06 153 LEU A N 1
ATOM 1261 C CA . LEU A 1 153 ? 6.113 -7.212 -9.644 1.00 78.06 153 LEU A CA 1
ATOM 1262 C C . LEU A 1 153 ? 6.650 -8.282 -10.606 1.00 78.06 153 LEU A C 1
ATOM 1264 O O . LEU A 1 153 ? 7.799 -8.199 -11.029 1.00 78.06 153 LEU A O 1
ATOM 1268 N N . ILE A 1 154 ? 5.817 -9.260 -10.980 1.00 83.06 154 ILE A N 1
ATOM 1269 C CA . ILE A 1 154 ? 6.199 -10.308 -11.941 1.00 83.06 154 ILE A CA 1
ATOM 1270 C C . ILE A 1 154 ? 6.569 -9.682 -13.285 1.00 83.06 154 ILE A C 1
ATOM 1272 O O . ILE A 1 154 ? 7.605 -10.019 -13.848 1.00 83.06 154 ILE A O 1
ATOM 1276 N N . LEU A 1 155 ? 5.758 -8.742 -13.776 1.00 83.12 155 LEU A N 1
ATOM 1277 C CA . LEU A 1 155 ? 6.040 -8.020 -15.016 1.00 83.12 155 LEU A CA 1
ATOM 1278 C C . LEU A 1 155 ? 7.358 -7.246 -14.925 1.00 83.12 155 LEU A C 1
ATOM 1280 O O . LEU A 1 155 ? 8.110 -7.232 -15.893 1.00 83.12 155 LEU A O 1
ATOM 1284 N N . SER A 1 156 ? 7.667 -6.653 -13.771 1.00 83.12 156 SER A N 1
ATOM 1285 C CA . SER A 1 156 ? 8.921 -5.931 -13.564 1.00 83.12 156 SER A CA 1
ATOM 1286 C C . SER A 1 156 ? 10.145 -6.822 -13.619 1.00 83.12 156 SER A C 1
ATOM 1288 O O . SER A 1 156 ? 11.051 -6.571 -14.413 1.00 83.12 156 SER A O 1
ATOM 1290 N N . LEU A 1 157 ? 10.128 -7.926 -12.876 1.00 85.56 157 LEU A N 1
ATOM 1291 C CA . LEU A 1 157 ? 11.205 -8.914 -12.905 1.00 85.56 157 LEU A CA 1
ATOM 1292 C C . LEU A 1 157 ? 11.364 -9.541 -14.296 1.00 85.56 157 LEU A C 1
ATOM 1294 O O . LEU A 1 157 ? 12.483 -9.748 -14.758 1.00 85.56 157 LEU A O 1
ATOM 1298 N N . LEU A 1 158 ? 10.255 -9.790 -14.995 1.00 87.94 158 LEU A N 1
ATOM 1299 C CA . LEU A 1 158 ? 10.269 -10.301 -16.362 1.00 87.94 158 LEU A CA 1
ATOM 1300 C C . LEU A 1 158 ? 10.938 -9.303 -17.317 1.00 87.94 158 LEU A C 1
ATOM 1302 O O . LEU A 1 158 ? 11.782 -9.702 -18.117 1.00 87.94 158 LEU A O 1
ATOM 1306 N N . TRP A 1 159 ? 10.636 -8.008 -17.200 1.00 85.56 159 TRP A N 1
ATOM 1307 C CA . TRP A 1 159 ? 11.299 -6.971 -17.991 1.00 85.56 159 TRP A CA 1
ATOM 1308 C C . TRP A 1 159 ? 12.783 -6.817 -17.655 1.00 85.56 159 TRP A C 1
ATOM 1310 O O . TRP A 1 159 ? 13.568 -6.611 -18.571 1.00 85.56 159 TRP A O 1
ATOM 1320 N N . VAL A 1 160 ? 13.203 -6.985 -16.397 1.00 85.50 160 VAL A N 1
ATOM 1321 C CA . VAL A 1 160 ? 14.633 -7.035 -16.032 1.00 85.50 160 VAL A CA 1
ATOM 1322 C C . VAL A 1 160 ? 15.347 -8.160 -16.787 1.00 85.50 160 VAL A C 1
ATOM 1324 O O . VAL A 1 160 ? 16.383 -7.930 -17.411 1.00 85.50 160 VAL A O 1
ATOM 1327 N N . VAL A 1 161 ? 14.763 -9.363 -16.811 1.00 88.19 161 VAL A N 1
ATOM 1328 C CA . VAL A 1 161 ? 15.328 -10.506 -17.548 1.00 88.19 161 VAL A CA 1
ATOM 1329 C C . VAL A 1 161 ? 15.374 -10.225 -19.051 1.00 88.19 161 VAL A C 1
ATOM 1331 O O . VAL A 1 161 ? 16.426 -10.396 -19.664 1.00 88.19 161 VAL A O 1
ATOM 1334 N N . ILE A 1 162 ? 14.277 -9.736 -19.640 1.00 87.75 162 ILE A N 1
ATOM 1335 C CA . ILE A 1 162 ? 14.229 -9.369 -21.064 1.00 87.75 162 ILE A CA 1
ATOM 1336 C C . ILE A 1 162 ? 15.298 -8.324 -21.393 1.00 87.75 162 ILE A C 1
ATOM 1338 O O . ILE A 1 162 ? 16.021 -8.486 -22.375 1.00 87.75 162 ILE A O 1
ATOM 1342 N N . ASN A 1 163 ? 15.436 -7.285 -20.564 1.00 85.75 163 ASN A N 1
ATOM 1343 C CA . ASN A 1 163 ? 16.394 -6.210 -20.792 1.00 85.75 163 ASN A CA 1
ATOM 1344 C C . ASN A 1 163 ? 17.827 -6.752 -20.864 1.00 85.75 163 ASN A C 1
ATOM 1346 O O . ASN A 1 163 ? 18.586 -6.391 -21.764 1.00 85.75 163 ASN A O 1
ATOM 1350 N N . MET A 1 164 ? 18.178 -7.652 -19.944 1.00 85.06 164 MET A N 1
ATOM 1351 C CA . MET A 1 164 ? 19.493 -8.288 -19.904 1.00 85.06 164 MET A CA 1
ATOM 1352 C C . MET A 1 164 ? 19.717 -9.223 -21.090 1.00 85.06 164 MET A C 1
ATOM 1354 O O . MET A 1 164 ? 20.779 -9.174 -21.705 1.00 85.06 164 MET A O 1
ATOM 1358 N N . CYS A 1 165 ? 18.724 -10.036 -21.458 1.00 87.75 165 CYS A N 1
ATOM 1359 C CA . CYS A 1 165 ? 18.822 -10.924 -22.615 1.00 87.75 165 CYS A CA 1
ATOM 1360 C C . CYS A 1 165 ? 19.045 -10.145 -23.916 1.00 87.75 165 CYS A C 1
ATOM 1362 O O . CYS A 1 165 ? 19.926 -10.507 -24.694 1.00 87.75 165 CYS A O 1
ATOM 1364 N N . ILE A 1 166 ? 18.297 -9.061 -24.145 1.00 84.94 166 ILE A N 1
ATOM 1365 C CA . ILE A 1 166 ? 18.445 -8.242 -25.355 1.00 84.94 166 ILE A CA 1
ATOM 1366 C C . ILE A 1 166 ? 19.824 -7.568 -25.384 1.00 84.94 166 ILE A C 1
ATOM 1368 O O . ILE A 1 166 ? 20.500 -7.623 -26.410 1.00 84.94 166 ILE A O 1
ATOM 1372 N N . LEU A 1 167 ? 20.283 -6.988 -24.267 1.00 80.31 167 LEU A N 1
ATOM 1373 C CA . LEU A 1 167 ? 21.614 -6.371 -24.194 1.00 80.31 167 LEU A CA 1
ATOM 1374 C C . LEU A 1 167 ? 22.743 -7.376 -24.435 1.00 80.31 167 LEU A C 1
ATOM 1376 O O . LEU A 1 167 ? 23.699 -7.037 -25.134 1.00 80.31 167 LEU A O 1
ATOM 1380 N N . LEU A 1 168 ? 22.624 -8.591 -23.892 1.00 82.88 168 LEU A N 1
ATOM 1381 C CA . LEU A 1 168 ? 23.577 -9.674 -24.126 1.00 82.88 168 LEU A CA 1
ATOM 1382 C C . LEU A 1 168 ? 23.630 -10.037 -25.610 1.00 82.88 168 LEU A C 1
ATOM 1384 O O . LEU A 1 168 ? 24.715 -10.060 -26.176 1.00 82.88 168 LEU A O 1
ATOM 1388 N N . ILE A 1 169 ? 22.476 -10.271 -26.246 1.00 84.12 169 ILE A N 1
ATOM 1389 C CA . ILE A 1 169 ? 22.392 -10.671 -27.661 1.00 84.12 169 ILE A CA 1
ATOM 1390 C C . ILE A 1 169 ? 22.975 -9.594 -28.580 1.00 84.12 169 ILE A C 1
ATOM 1392 O O . ILE A 1 169 ? 23.776 -9.911 -29.455 1.00 84.12 169 ILE A O 1
ATOM 1396 N N . LEU A 1 170 ? 22.602 -8.327 -28.375 1.00 79.88 170 LEU A N 1
ATOM 1397 C CA . LEU A 1 170 ? 23.037 -7.223 -29.235 1.00 79.88 170 LEU A CA 1
ATOM 1398 C C . LEU A 1 170 ? 24.535 -6.916 -29.117 1.00 79.88 170 LEU A C 1
ATOM 1400 O O . LEU A 1 170 ? 25.112 -6.384 -30.058 1.00 79.88 170 LEU A O 1
ATOM 1404 N N . ASN A 1 171 ? 25.158 -7.233 -27.979 1.00 76.31 171 ASN A N 1
ATOM 1405 C CA . ASN A 1 171 ? 26.549 -6.878 -27.689 1.00 76.31 171 ASN A CA 1
ATOM 1406 C C . ASN A 1 171 ? 27.463 -8.100 -27.515 1.00 76.31 171 ASN A C 1
ATOM 1408 O O . ASN A 1 171 ? 28.528 -7.972 -26.914 1.00 76.31 171 ASN A O 1
ATOM 1412 N N . MET A 1 172 ? 27.083 -9.277 -28.031 1.00 78.12 172 MET A N 1
ATOM 1413 C CA . MET A 1 172 ? 27.872 -10.512 -27.879 1.00 78.12 172 MET A CA 1
ATOM 1414 C C . MET A 1 172 ? 29.324 -10.357 -28.341 1.00 78.12 172 MET A C 1
ATOM 1416 O O . MET A 1 172 ? 30.237 -10.855 -27.681 1.00 78.12 172 MET A O 1
ATOM 1420 N N . ASP A 1 173 ? 29.545 -9.648 -29.447 1.00 75.19 173 ASP A N 1
ATOM 1421 C CA . ASP A 1 173 ? 30.885 -9.443 -30.001 1.00 75.19 173 ASP A CA 1
ATOM 1422 C C . ASP A 1 173 ? 31.721 -8.492 -29.130 1.00 75.19 173 ASP A C 1
ATOM 1424 O O . ASP A 1 173 ? 32.894 -8.759 -28.870 1.00 75.19 173 ASP A O 1
ATOM 1428 N N . ALA A 1 174 ? 31.103 -7.435 -28.589 1.00 71.19 174 ALA A N 1
ATOM 1429 C CA . ALA A 1 174 ? 31.752 -6.492 -27.676 1.00 71.19 174 ALA A CA 1
ATOM 1430 C C . ALA A 1 174 ? 32.086 -7.132 -26.314 1.00 71.19 174 ALA A C 1
ATOM 1432 O O . ALA A 1 174 ? 33.163 -6.899 -25.769 1.00 71.19 174 ALA A O 1
ATOM 1433 N N . ILE A 1 175 ? 31.207 -8.000 -25.798 1.00 74.75 175 ILE A N 1
ATOM 1434 C CA . ILE A 1 175 ? 31.412 -8.750 -24.546 1.00 74.75 175 ILE A CA 1
ATOM 1435 C C . ILE A 1 175 ? 32.641 -9.661 -24.633 1.00 74.75 175 ILE A C 1
ATOM 1437 O O . ILE A 1 175 ? 33.376 -9.801 -23.658 1.00 74.75 175 ILE A O 1
ATOM 1441 N N . ARG A 1 176 ? 32.872 -10.293 -25.790 1.00 76.25 176 ARG A N 1
ATOM 1442 C CA . ARG A 1 176 ? 34.040 -11.165 -25.993 1.00 76.25 176 ARG A CA 1
ATOM 1443 C C . ARG A 1 176 ? 35.346 -10.383 -26.114 1.00 76.25 176 ARG A C 1
ATOM 1445 O O . ARG A 1 176 ? 36.401 -10.945 -25.837 1.00 76.25 176 ARG A O 1
ATOM 1452 N N . ALA A 1 177 ? 35.275 -9.127 -26.545 1.00 73.88 177 ALA A N 1
ATOM 1453 C CA . ALA A 1 177 ? 36.441 -8.290 -26.788 1.00 73.88 177 ALA A CA 1
ATOM 1454 C C . ALA A 1 177 ? 36.909 -7.513 -25.544 1.00 73.88 177 ALA A C 1
ATOM 1456 O O . ALA A 1 177 ? 38.106 -7.260 -25.419 1.00 73.88 177 ALA A O 1
ATOM 1457 N N . ASP A 1 178 ? 36.002 -7.133 -24.633 1.00 74.81 178 ASP A N 1
ATOM 1458 C CA . ASP A 1 178 ? 36.317 -6.226 -23.523 1.00 74.81 178 ASP A CA 1
ATOM 1459 C C . ASP A 1 178 ? 35.630 -6.605 -22.195 1.00 74.81 178 ASP A C 1
ATOM 1461 O O . ASP A 1 178 ? 34.404 -6.668 -22.081 1.00 74.81 178 ASP A O 1
ATOM 1465 N N . TYR A 1 179 ? 36.433 -6.794 -21.144 1.00 76.06 179 TYR A N 1
ATOM 1466 C CA . TYR A 1 179 ? 35.953 -7.129 -19.799 1.00 76.06 179 TYR A CA 1
ATOM 1467 C C . TYR A 1 179 ? 35.291 -5.941 -19.079 1.00 76.06 179 TYR A C 1
ATOM 1469 O O . TYR A 1 179 ? 34.462 -6.139 -18.188 1.00 76.06 179 TYR A O 1
ATOM 1477 N N . THR A 1 180 ? 35.608 -4.698 -19.454 1.00 73.25 180 THR A N 1
ATOM 1478 C CA . THR A 1 180 ? 35.009 -3.495 -18.847 1.00 73.25 180 THR A CA 1
ATOM 1479 C C . THR A 1 180 ? 33.517 -3.370 -19.176 1.00 73.25 180 THR A C 1
ATOM 1481 O O . THR A 1 180 ? 32.723 -2.890 -18.357 1.00 73.25 180 THR A O 1
ATOM 1484 N N . PHE A 1 181 ? 33.106 -3.892 -20.335 1.00 73.56 181 PHE A N 1
ATOM 1485 C CA . PHE A 1 181 ? 31.706 -3.962 -20.741 1.00 73.56 181 PHE A CA 1
ATOM 1486 C C . PHE A 1 181 ? 30.915 -4.948 -19.870 1.00 73.56 181 PHE A C 1
ATOM 1488 O O . PHE A 1 181 ? 29.794 -4.651 -19.454 1.00 73.56 181 PHE A O 1
ATOM 1495 N N . VAL A 1 182 ? 31.526 -6.080 -19.506 1.00 77.81 182 VAL A N 1
ATOM 1496 C CA . VAL A 1 182 ? 30.935 -7.058 -18.577 1.00 77.81 182 VAL A CA 1
ATOM 1497 C C . VAL A 1 182 ? 30.675 -6.420 -17.210 1.00 77.81 182 VAL A C 1
ATOM 1499 O O . VAL A 1 182 ? 29.577 -6.554 -16.671 1.00 77.81 182 VAL A O 1
ATOM 1502 N N . CYS A 1 183 ? 31.633 -5.656 -16.674 1.00 77.88 183 CYS A N 1
ATOM 1503 C CA . CYS A 1 183 ? 31.450 -4.917 -15.420 1.00 77.88 183 CYS A CA 1
ATOM 1504 C C . CYS A 1 183 ? 30.301 -3.896 -15.503 1.00 77.88 183 CYS A C 1
ATOM 1506 O O . CYS A 1 183 ? 29.513 -3.771 -14.565 1.00 77.88 183 CYS A O 1
ATOM 1508 N N . SER A 1 184 ? 30.168 -3.197 -16.634 1.00 77.38 184 SER A N 1
ATOM 1509 C CA . SER A 1 184 ? 29.075 -2.243 -16.865 1.00 77.38 184 SER A CA 1
ATOM 1510 C C . SER A 1 184 ? 27.703 -2.928 -16.909 1.00 77.38 184 SER A C 1
ATOM 1512 O O . SER A 1 184 ? 26.746 -2.425 -16.322 1.00 77.38 184 SER A O 1
ATOM 1514 N N . LEU A 1 185 ? 27.611 -4.106 -17.535 1.00 79.06 185 LEU A N 1
ATOM 1515 C CA . LEU A 1 185 ? 26.384 -4.904 -17.588 1.00 79.06 185 LEU A CA 1
ATOM 1516 C C . LEU A 1 185 ? 25.983 -5.433 -16.200 1.00 79.06 185 LEU A C 1
ATOM 1518 O O . LEU A 1 185 ? 24.803 -5.420 -15.849 1.00 79.06 185 LEU A O 1
ATOM 1522 N N . ILE A 1 186 ? 26.958 -5.846 -15.384 1.00 82.94 186 ILE A N 1
ATOM 1523 C CA . ILE A 1 186 ? 26.723 -6.240 -13.986 1.00 82.94 186 ILE A CA 1
ATOM 1524 C C . ILE A 1 186 ? 26.223 -5.042 -13.167 1.00 82.94 186 ILE A C 1
ATOM 1526 O O . ILE A 1 186 ? 25.245 -5.173 -12.433 1.00 82.94 186 ILE A O 1
ATOM 1530 N N . SER A 1 187 ? 26.845 -3.867 -13.314 1.00 82.62 187 SER A N 1
ATOM 1531 C CA . SER A 1 187 ? 26.407 -2.632 -12.645 1.00 82.62 187 SER A CA 1
ATOM 1532 C C . SER A 1 187 ? 24.957 -2.278 -12.997 1.00 82.62 187 SER A C 1
ATOM 1534 O O . SER A 1 187 ? 24.140 -1.994 -12.119 1.00 82.62 187 SER A O 1
ATOM 1536 N N . PHE A 1 188 ? 24.597 -2.397 -14.275 1.00 83.06 188 PHE A N 1
ATOM 1537 C CA . PHE A 1 188 ? 23.235 -2.176 -14.746 1.00 83.06 188 PHE A CA 1
ATOM 1538 C C . PHE A 1 188 ? 22.222 -3.171 -14.158 1.00 83.06 188 PHE A C 1
ATOM 1540 O O . PHE A 1 188 ? 21.154 -2.755 -13.701 1.00 83.06 188 PHE A O 1
ATOM 1547 N N . LEU A 1 189 ? 22.562 -4.465 -14.100 1.00 84.94 189 LEU A N 1
ATOM 1548 C CA . LEU A 1 189 ? 21.727 -5.483 -13.449 1.00 84.94 189 LEU A CA 1
ATOM 1549 C C . LEU A 1 189 ? 21.480 -5.151 -11.976 1.00 84.94 189 LEU A C 1
ATOM 1551 O O . LEU A 1 189 ? 20.344 -5.217 -11.505 1.00 84.94 189 LEU A O 1
ATOM 1555 N N . LEU A 1 190 ? 22.539 -4.773 -11.255 1.00 86.25 190 LEU A N 1
ATOM 1556 C CA . LEU A 1 190 ? 22.442 -4.381 -9.852 1.00 86.25 190 LEU A CA 1
ATOM 1557 C C . LEU A 1 190 ? 21.535 -3.160 -9.687 1.00 86.25 190 LEU A C 1
ATOM 1559 O O . LEU A 1 190 ? 20.674 -3.158 -8.810 1.00 86.25 190 LEU A O 1
ATOM 1563 N N . GLN A 1 191 ? 21.654 -2.157 -10.557 1.00 84.69 191 GLN A N 1
ATOM 1564 C CA . GLN A 1 191 ? 20.801 -0.971 -10.518 1.00 84.69 191 GLN A CA 1
ATOM 1565 C C . GLN A 1 191 ? 19.320 -1.312 -10.765 1.00 84.69 191 GLN A C 1
ATOM 1567 O O . GLN A 1 191 ? 18.453 -0.830 -10.033 1.00 84.69 191 GLN A O 1
ATOM 1572 N N . GLN A 1 192 ? 19.013 -2.181 -11.734 1.00 84.25 192 GLN A N 1
ATOM 1573 C CA . GLN A 1 192 ? 17.642 -2.642 -11.991 1.00 84.25 192 GLN A CA 1
ATOM 1574 C C . GLN A 1 192 ? 17.057 -3.447 -10.824 1.00 84.25 192 GLN A C 1
ATOM 1576 O O . GLN A 1 192 ? 15.884 -3.275 -10.472 1.00 84.25 192 GLN A O 1
ATOM 1581 N N . LEU A 1 193 ? 17.868 -4.302 -10.197 1.00 84.75 193 LEU A N 1
ATOM 1582 C CA . LEU A 1 193 ? 17.448 -5.078 -9.036 1.00 84.75 193 LEU A CA 1
ATOM 1583 C C . LEU A 1 193 ? 17.203 -4.170 -7.823 1.00 84.75 193 LEU A C 1
ATOM 1585 O O . LEU A 1 193 ? 16.178 -4.304 -7.160 1.00 84.75 193 LEU A O 1
ATOM 1589 N N . MET A 1 194 ? 18.080 -3.192 -7.580 1.00 85.25 194 MET A N 1
ATOM 1590 C CA . MET A 1 194 ? 17.915 -2.204 -6.509 1.00 85.25 194 MET A CA 1
ATOM 1591 C C . MET A 1 194 ? 16.637 -1.383 -6.678 1.00 85.25 194 MET A C 1
ATOM 1593 O O . MET A 1 194 ? 15.884 -1.209 -5.722 1.00 85.25 194 MET A O 1
ATOM 1597 N N . ILE A 1 195 ? 16.349 -0.929 -7.899 1.00 82.94 195 ILE A N 1
ATOM 1598 C CA . ILE A 1 195 ? 15.093 -0.248 -8.231 1.00 82.94 195 ILE A CA 1
ATOM 1599 C C . ILE A 1 195 ? 13.882 -1.144 -7.943 1.00 82.94 195 ILE A C 1
ATOM 1601 O O . ILE A 1 195 ? 12.899 -0.684 -7.361 1.00 82.94 195 ILE A O 1
ATOM 1605 N N . SER A 1 196 ? 13.962 -2.428 -8.298 1.00 81.56 196 SER A N 1
ATOM 1606 C CA . SER A 1 196 ? 12.893 -3.395 -8.029 1.00 81.56 196 SER A CA 1
ATOM 1607 C C . SER A 1 196 ? 12.667 -3.576 -6.522 1.00 81.56 196 SER A C 1
ATOM 1609 O O . SER A 1 196 ? 11.524 -3.586 -6.067 1.00 81.56 196 SER A O 1
ATOM 1611 N N . CYS A 1 197 ? 13.739 -3.624 -5.724 1.00 81.62 197 CYS A N 1
ATOM 1612 C CA . CYS A 1 197 ? 13.665 -3.659 -4.261 1.00 81.62 197 CYS A CA 1
ATOM 1613 C C . CYS A 1 197 ? 13.003 -2.400 -3.681 1.00 81.62 197 CYS A C 1
ATOM 1615 O O . CYS A 1 197 ? 12.123 -2.510 -2.827 1.00 81.62 197 CYS A O 1
ATOM 1617 N N . VAL A 1 198 ? 13.368 -1.208 -4.168 1.00 80.38 198 VAL A N 1
ATOM 1618 C CA . VAL A 1 198 ? 12.719 0.056 -3.770 1.00 80.38 198 VAL A CA 1
ATOM 1619 C C . VAL A 1 198 ? 11.226 0.027 -4.105 1.00 80.38 198 VAL A C 1
ATOM 1621 O O . VAL A 1 198 ? 10.404 0.436 -3.283 1.00 80.38 198 VAL A O 1
ATOM 1624 N N . GLY A 1 199 ? 10.859 -0.516 -5.269 1.00 72.31 199 GLY A N 1
ATOM 1625 C CA . GLY A 1 199 ? 9.469 -0.734 -5.665 1.00 72.31 199 GLY A CA 1
ATOM 1626 C C . GLY A 1 199 ? 8.695 -1.617 -4.681 1.00 72.31 199 GLY A C 1
ATOM 1627 O O . GLY A 1 199 ? 7.596 -1.250 -4.267 1.00 72.31 199 GLY A O 1
ATOM 1628 N N . ILE A 1 200 ? 9.284 -2.730 -4.231 1.00 74.50 200 ILE A N 1
ATOM 1629 C CA . ILE A 1 200 ? 8.684 -3.644 -3.237 1.00 74.50 200 ILE A CA 1
ATOM 1630 C C . ILE A 1 200 ? 8.484 -2.956 -1.877 1.00 74.50 200 ILE A C 1
ATOM 1632 O O . ILE A 1 200 ? 7.439 -3.121 -1.238 1.00 74.50 200 ILE A O 1
ATOM 1636 N N . VAL A 1 201 ? 9.468 -2.176 -1.420 1.00 77.56 201 VAL A N 1
ATOM 1637 C CA . VAL A 1 201 ? 9.380 -1.442 -0.145 1.00 77.56 201 VAL A CA 1
ATOM 1638 C C . VAL A 1 201 ? 8.302 -0.362 -0.218 1.00 77.56 201 VAL A C 1
ATOM 1640 O O . VAL A 1 201 ? 7.467 -0.264 0.682 1.00 77.56 201 VAL A O 1
ATOM 1643 N N . SER A 1 202 ? 8.279 0.411 -1.306 1.00 70.00 202 SER A N 1
ATOM 1644 C CA . SER A 1 202 ? 7.254 1.429 -1.560 1.00 70.00 202 SER A CA 1
ATOM 1645 C C . SER A 1 202 ? 5.852 0.817 -1.580 1.00 70.00 202 SER A C 1
ATOM 1647 O O . SER A 1 202 ? 4.929 1.332 -0.945 1.00 70.00 202 SER A O 1
ATOM 1649 N N . ASP A 1 203 ? 5.708 -0.343 -2.227 1.00 68.38 203 ASP A N 1
ATOM 1650 C CA . ASP A 1 203 ? 4.462 -1.094 -2.246 1.00 68.38 203 ASP A CA 1
ATOM 1651 C C . ASP A 1 203 ? 4.026 -1.482 -0.825 1.00 68.38 203 ASP A C 1
ATOM 1653 O O . ASP A 1 203 ? 2.920 -1.144 -0.390 1.00 68.38 203 ASP A O 1
ATOM 1657 N N . SER A 1 204 ? 4.910 -2.114 -0.055 1.00 68.88 204 SER A N 1
ATOM 1658 C CA . SER A 1 204 ? 4.641 -2.509 1.335 1.00 68.88 204 SER A CA 1
ATOM 1659 C C . SER A 1 204 ? 4.201 -1.319 2.196 1.00 68.88 204 SER A C 1
ATOM 1661 O O . SER A 1 204 ? 3.195 -1.403 2.905 1.00 68.88 204 SER A O 1
ATOM 1663 N N . ASN A 1 205 ? 4.883 -0.180 2.058 1.00 68.06 205 ASN A N 1
ATOM 1664 C CA . ASN A 1 205 ? 4.557 1.051 2.773 1.00 68.06 205 ASN A CA 1
ATOM 1665 C C . ASN A 1 205 ? 3.162 1.584 2.402 1.00 68.06 205 ASN A C 1
ATOM 1667 O O . ASN A 1 205 ? 2.368 1.949 3.268 1.00 68.06 205 ASN A O 1
ATOM 1671 N N . GLU A 1 206 ? 2.806 1.559 1.118 1.00 68.62 206 GLU A N 1
ATOM 1672 C CA . GLU A 1 206 ? 1.474 1.949 0.659 1.00 68.62 206 GLU A CA 1
ATOM 1673 C C . GLU A 1 206 ? 0.382 1.000 1.186 1.00 68.62 206 GLU A C 1
ATOM 1675 O O . GLU A 1 206 ? -0.694 1.464 1.549 1.00 68.62 206 GLU A O 1
ATOM 1680 N N . ALA A 1 207 ? 0.619 -0.319 1.256 1.00 65.50 207 ALA A N 1
ATOM 1681 C CA . ALA A 1 207 ? -0.349 -1.247 1.868 1.00 65.50 207 ALA A CA 1
ATOM 1682 C C . ALA A 1 207 ? -0.573 -0.924 3.351 1.00 65.50 207 ALA A C 1
ATOM 1684 O O . ALA A 1 207 ? -1.724 -0.893 3.796 1.00 65.50 207 ALA A O 1
ATOM 1685 N N . GLY A 1 208 ? 0.507 -0.623 4.078 1.00 66.38 208 GLY A N 1
ATOM 1686 C CA . GLY A 1 208 ? 0.451 -0.140 5.456 1.00 66.38 208 GLY A CA 1
ATOM 1687 C C . GLY A 1 208 ? -0.380 1.137 5.583 1.00 66.38 208 GLY A C 1
ATOM 1688 O O . GLY A 1 208 ? -1.314 1.180 6.380 1.00 66.38 208 GLY A O 1
ATOM 1689 N N . ASN A 1 209 ? -0.138 2.134 4.726 1.00 67.19 209 ASN A N 1
ATOM 1690 C CA . ASN A 1 209 ? -0.908 3.383 4.714 1.00 67.19 209 ASN A CA 1
ATOM 1691 C C . ASN A 1 209 ? -2.402 3.151 4.453 1.00 67.19 209 ASN A C 1
ATOM 1693 O O . ASN A 1 209 ? -3.245 3.781 5.087 1.00 67.19 209 ASN A O 1
ATOM 1697 N N . ARG A 1 210 ? -2.764 2.235 3.544 1.00 67.94 210 ARG A N 1
ATOM 1698 C CA . ARG A 1 210 ? -4.176 1.894 3.286 1.00 67.94 210 ARG A CA 1
ATOM 1699 C C . ARG A 1 210 ? -4.838 1.249 4.498 1.00 67.94 210 ARG A C 1
ATOM 1701 O O . ARG A 1 210 ? -5.990 1.572 4.788 1.00 67.94 210 ARG A O 1
ATOM 1708 N N . ALA A 1 211 ? -4.125 0.358 5.185 1.00 65.06 211 ALA A N 1
ATOM 1709 C CA . ALA A 1 211 ? -4.601 -0.255 6.418 1.00 65.06 211 ALA A CA 1
ATOM 1710 C C . ALA A 1 211 ? -4.772 0.794 7.530 1.00 65.06 211 ALA A C 1
ATOM 1712 O O . ALA A 1 211 ? -5.826 0.827 8.158 1.00 65.06 211 ALA A O 1
ATOM 1713 N N . ASP A 1 212 ? -3.811 1.707 7.704 1.00 67.31 212 ASP A N 1
ATOM 1714 C CA . ASP A 1 212 ? -3.891 2.805 8.681 1.00 67.31 212 ASP A CA 1
ATOM 1715 C C . ASP A 1 212 ? -5.053 3.767 8.373 1.00 67.31 212 ASP A C 1
ATOM 1717 O O . ASP A 1 212 ? -5.805 4.138 9.269 1.00 67.31 212 ASP A O 1
ATOM 1721 N N . ILE A 1 213 ? -5.280 4.123 7.103 1.00 68.00 213 ILE A N 1
ATOM 1722 C CA . ILE A 1 213 ? -6.424 4.959 6.696 1.00 68.00 213 ILE A CA 1
ATOM 1723 C C . ILE A 1 213 ? -7.755 4.243 6.955 1.00 68.00 213 ILE A C 1
ATOM 1725 O O . ILE A 1 213 ? -8.691 4.853 7.472 1.00 68.00 213 ILE A O 1
ATOM 1729 N N . ALA A 1 214 ? -7.861 2.958 6.605 1.00 65.25 214 ALA A N 1
ATOM 1730 C CA . ALA A 1 214 ? -9.061 2.168 6.875 1.00 65.25 214 ALA A CA 1
ATOM 1731 C C . ALA A 1 214 ? -9.333 2.069 8.383 1.00 65.25 214 ALA A C 1
ATOM 1733 O O . ALA A 1 214 ? -10.478 2.209 8.817 1.00 65.25 214 ALA A O 1
ATOM 1734 N N . MET A 1 215 ? -8.278 1.902 9.179 1.00 66.25 215 MET A N 1
ATOM 1735 C CA . MET A 1 215 ? -8.358 1.890 10.632 1.00 66.25 215 MET A CA 1
ATOM 1736 C C . MET A 1 215 ? -8.827 3.243 11.169 1.00 66.25 215 MET A C 1
ATOM 1738 O O . MET A 1 215 ? -9.822 3.269 11.877 1.00 66.25 215 MET A O 1
ATOM 1742 N N . LYS A 1 216 ? -8.240 4.366 10.739 1.00 69.75 216 LYS A N 1
ATOM 1743 C CA . LYS A 1 216 ? -8.668 5.729 11.120 1.00 69.75 216 LYS A CA 1
ATOM 1744 C C . LYS A 1 216 ? -10.116 6.047 10.751 1.00 69.75 216 LYS A C 1
ATOM 1746 O O . LYS A 1 216 ? -10.822 6.712 11.502 1.00 69.75 216 LYS A O 1
ATOM 1751 N N . LEU A 1 217 ? -10.586 5.580 9.595 1.00 67.44 217 LEU A N 1
ATOM 1752 C CA . LEU A 1 217 ? -11.993 5.722 9.206 1.00 67.44 217 LEU A CA 1
ATOM 1753 C C . LEU A 1 217 ? -12.911 4.911 10.126 1.00 67.44 217 LEU A C 1
ATOM 1755 O O . LEU A 1 217 ? -14.002 5.362 10.469 1.00 67.44 217 LEU A O 1
ATOM 1759 N N . THR A 1 218 ? -12.459 3.729 10.542 1.00 63.06 218 THR A N 1
ATOM 1760 C CA . THR A 1 218 ? -13.187 2.870 11.481 1.00 63.06 218 THR A CA 1
ATOM 1761 C C . THR A 1 218 ? -13.169 3.460 12.895 1.00 63.06 218 THR A C 1
ATOM 1763 O O . THR A 1 218 ? -14.225 3.526 13.516 1.00 63.06 218 THR A O 1
ATOM 1766 N N . GLU A 1 219 ? -12.028 3.991 13.350 1.00 71.88 219 GLU A N 1
ATOM 1767 C CA . GLU A 1 219 ? -11.866 4.780 14.580 1.00 71.88 219 GLU A CA 1
ATOM 1768 C C . GLU A 1 219 ? -12.860 5.944 14.611 1.00 71.88 219 GLU A C 1
ATOM 1770 O O . GLU A 1 219 ? -13.621 6.079 15.562 1.00 71.88 219 GLU A O 1
ATOM 1775 N N . ALA A 1 220 ? -12.928 6.745 13.542 1.00 67.06 220 ALA A N 1
ATOM 1776 C CA . ALA A 1 220 ? -13.849 7.877 13.460 1.00 67.06 220 ALA A CA 1
ATOM 1777 C C . ALA A 1 220 ? -15.321 7.437 13.481 1.00 67.06 220 ALA A C 1
ATOM 1779 O O . ALA A 1 220 ? -16.149 8.061 14.145 1.00 67.06 220 ALA A O 1
ATOM 1780 N N . LYS A 1 221 ? -15.654 6.348 12.777 1.00 72.81 221 LYS A N 1
ATOM 1781 C CA . LYS A 1 221 ? -17.023 5.829 12.707 1.00 72.81 221 LYS A CA 1
ATOM 1782 C C . LYS A 1 221 ? -17.488 5.240 14.041 1.00 72.81 221 LYS A C 1
ATOM 1784 O O . LYS A 1 221 ? -18.609 5.503 14.463 1.00 72.81 221 LYS A O 1
ATOM 1789 N N . LEU A 1 222 ? -16.655 4.409 14.661 1.00 76.50 222 LEU A N 1
ATOM 1790 C CA . LEU A 1 222 ? -16.943 3.762 15.945 1.00 76.50 222 LEU A CA 1
ATOM 1791 C C . LEU A 1 222 ? -16.611 4.675 17.129 1.00 76.50 222 LEU A C 1
ATOM 1793 O O . LEU A 1 222 ? -16.861 4.331 18.277 1.00 76.50 222 LEU A O 1
ATOM 1797 N N . GLN A 1 223 ? -16.072 5.860 16.839 1.00 81.31 223 GLN A N 1
ATOM 1798 C CA . GLN A 1 223 ? -15.655 6.862 17.807 1.00 81.31 223 GLN A CA 1
ATOM 1799 C C . GLN A 1 223 ? -14.688 6.303 18.865 1.00 81.31 223 GLN A C 1
ATOM 1801 O O . GLN A 1 223 ? -14.709 6.732 20.021 1.00 81.31 223 GLN A O 1
ATOM 1806 N N . CYS A 1 224 ? -13.847 5.356 18.449 1.00 86.19 224 CYS A N 1
ATOM 1807 C CA . CYS A 1 224 ? -12.721 4.846 19.216 1.00 86.19 224 CYS A CA 1
ATOM 1808 C C . CYS A 1 224 ? -11.519 5.760 18.965 1.00 86.19 224 CYS A C 1
ATOM 1810 O O . CYS A 1 224 ? -11.163 6.033 17.821 1.00 86.19 224 CYS A O 1
ATOM 1812 N N . MET A 1 225 ? -10.884 6.233 20.029 1.00 86.38 225 MET A N 1
ATOM 1813 C CA . MET A 1 225 ? -9.678 7.042 19.968 1.00 86.38 225 MET A CA 1
ATOM 1814 C C . MET A 1 225 ? -8.445 6.146 20.032 1.00 86.38 225 MET A C 1
ATOM 1816 O O . MET A 1 225 ? -8.271 5.375 20.976 1.00 86.38 225 MET A O 1
ATOM 1820 N N . ARG A 1 226 ? -7.546 6.289 19.061 1.00 88.62 226 ARG A N 1
ATOM 1821 C CA . ARG A 1 226 ? -6.207 5.702 19.128 1.00 88.62 226 ARG A CA 1
ATOM 1822 C C . ARG A 1 226 ? -5.348 6.409 20.175 1.00 88.62 226 ARG A C 1
ATOM 1824 O O . ARG A 1 226 ? -5.222 7.630 20.132 1.00 88.62 226 ARG A O 1
ATOM 1831 N N . ILE A 1 227 ? -4.677 5.634 21.026 1.00 88.94 227 ILE A N 1
ATOM 1832 C CA . ILE A 1 227 ? -3.731 6.152 22.025 1.00 88.94 227 ILE A CA 1
ATOM 1833 C C . ILE A 1 227 ? -2.296 6.080 21.505 1.00 88.94 227 ILE A C 1
ATOM 1835 O O . ILE A 1 227 ? -1.646 7.104 21.290 1.00 88.94 227 ILE A O 1
ATOM 1839 N N . LYS A 1 228 ? -1.786 4.868 21.270 1.00 86.81 228 LYS A N 1
ATOM 1840 C CA . LYS A 1 228 ? -0.394 4.650 20.863 1.00 86.81 228 LYS A CA 1
ATOM 1841 C C . LYS A 1 228 ? -0.195 3.303 20.181 1.00 86.81 228 LYS A C 1
ATOM 1843 O O . LYS A 1 228 ? -1.030 2.408 20.283 1.00 86.81 228 LYS A O 1
ATOM 1848 N N . PHE A 1 229 ? 0.952 3.177 19.525 1.00 84.88 229 PHE A N 1
ATOM 1849 C CA . PHE A 1 229 ? 1.524 1.891 19.150 1.00 84.88 229 PHE A CA 1
ATOM 1850 C C . PHE A 1 229 ? 2.643 1.545 20.127 1.00 84.88 229 PHE A C 1
ATOM 1852 O O . PHE A 1 229 ? 3.429 2.422 20.497 1.00 84.88 229 PHE A O 1
ATOM 1859 N N . LEU A 1 230 ? 2.725 0.278 20.520 1.00 82.12 230 LEU A N 1
ATOM 1860 C CA . LEU A 1 230 ? 3.832 -0.264 21.296 1.00 82.12 230 LEU A CA 1
ATOM 1861 C C . LEU A 1 230 ? 4.358 -1.507 20.572 1.00 82.12 230 LEU A C 1
ATOM 1863 O O . LEU A 1 230 ? 3.806 -2.593 20.712 1.00 82.12 230 LEU A O 1
ATOM 1867 N N . GLY A 1 231 ? 5.389 -1.326 19.744 1.00 85.94 231 GLY A N 1
ATOM 1868 C CA . GLY A 1 231 ? 5.836 -2.378 18.831 1.00 85.94 231 GLY A CA 1
ATOM 1869 C C . GLY A 1 231 ? 4.763 -2.700 17.788 1.00 85.94 231 GLY A C 1
ATOM 1870 O O . GLY A 1 231 ? 4.347 -1.820 17.036 1.00 85.94 231 GLY A O 1
ATOM 1871 N N . ASP 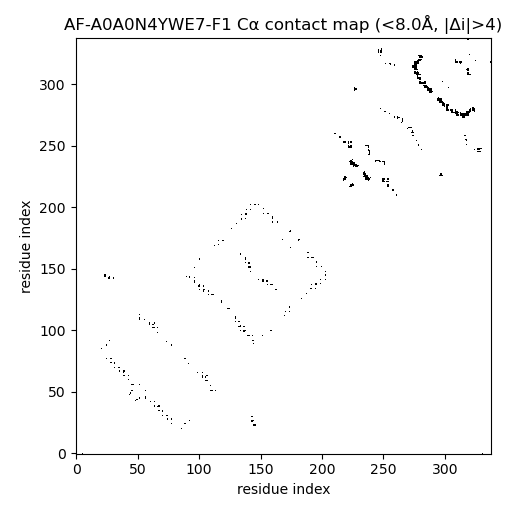A 1 232 ? 4.322 -3.954 17.757 1.00 80.38 232 ASP A N 1
ATOM 1872 C CA . ASP A 1 232 ? 3.230 -4.470 16.924 1.00 80.38 232 ASP A CA 1
ATOM 1873 C C . ASP A 1 232 ? 1.840 -4.322 17.572 1.00 80.38 232 ASP A C 1
ATOM 1875 O O . ASP A 1 232 ? 0.823 -4.509 16.900 1.00 80.38 232 ASP A O 1
ATOM 1879 N N . CYS A 1 233 ? 1.777 -3.937 18.850 1.00 86.06 233 CYS A N 1
ATOM 1880 C CA . CYS A 1 233 ? 0.527 -3.753 19.576 1.00 86.06 233 CYS A CA 1
ATOM 1881 C C . CYS A 1 233 ? -0.082 -2.366 19.323 1.00 86.06 233 CYS A C 1
ATOM 1883 O O . CYS A 1 233 ? 0.591 -1.331 19.395 1.00 86.06 233 CYS A O 1
ATOM 1885 N N . TYR A 1 234 ? -1.387 -2.347 19.054 1.00 89.44 234 TYR A N 1
ATOM 1886 C CA . TYR A 1 234 ? -2.174 -1.149 18.786 1.00 89.44 234 TYR A CA 1
ATOM 1887 C C . TYR A 1 234 ? -3.182 -0.899 19.913 1.00 89.44 234 TYR A C 1
ATOM 1889 O O . TYR A 1 234 ? -4.022 -1.751 20.198 1.00 89.44 234 TYR A O 1
ATOM 1897 N N . TYR A 1 235 ? -3.130 0.294 20.512 1.00 91.38 235 TYR A N 1
ATOM 1898 C CA . TYR A 1 235 ? -4.018 0.697 21.603 1.00 91.38 235 TYR A CA 1
ATOM 1899 C C . TYR A 1 235 ? -5.096 1.671 21.127 1.00 91.38 235 TYR A C 1
ATOM 1901 O O . TYR A 1 235 ? -4.791 2.750 20.603 1.00 91.38 235 TYR A O 1
ATOM 1909 N N . CYS A 1 236 ? -6.355 1.338 21.411 1.00 91.75 236 CYS A N 1
ATOM 1910 C CA . CYS A 1 236 ? -7.494 2.237 21.252 1.00 91.75 236 CYS A CA 1
ATOM 1911 C C . CYS A 1 236 ? -8.426 2.180 22.468 1.00 91.75 236 CYS A C 1
ATOM 1913 O O . CYS A 1 236 ? -8.465 1.188 23.192 1.00 91.75 236 CYS A O 1
ATOM 1915 N N . VAL A 1 237 ? -9.169 3.262 22.688 1.00 92.88 237 VAL A N 1
ATOM 1916 C CA . VAL A 1 237 ? -10.137 3.409 23.779 1.00 92.88 237 VAL A CA 1
ATOM 1917 C C . VAL A 1 237 ? -11.436 4.004 23.242 1.00 92.88 237 VAL A C 1
ATOM 1919 O O . VAL A 1 237 ? -11.417 4.803 22.309 1.00 92.88 237 VAL A O 1
ATOM 1922 N N . SER A 1 238 ? -12.574 3.643 23.825 1.00 92.19 238 SER A N 1
ATOM 1923 C CA . SER A 1 238 ? -13.867 4.286 23.563 1.00 92.19 238 SER A CA 1
ATOM 1924 C C . SER A 1 238 ? -14.448 4.833 24.865 1.00 92.19 238 SER A C 1
ATOM 1926 O O . SER A 1 238 ? -14.100 4.359 25.942 1.00 92.19 238 SER A O 1
ATOM 1928 N N . GLY A 1 239 ? -15.312 5.846 24.771 1.00 87.25 239 GLY A N 1
ATOM 1929 C CA . GLY A 1 239 ? -15.894 6.522 25.940 1.00 87.25 239 GLY A CA 1
ATOM 1930 C C . GLY A 1 239 ? -15.020 7.628 26.547 1.00 87.25 239 GLY A C 1
ATOM 1931 O O . GLY A 1 239 ? -15.302 8.091 27.645 1.00 87.25 239 GLY A O 1
ATOM 1932 N N . MET A 1 240 ? -13.979 8.077 25.837 1.00 82.50 240 MET A N 1
ATOM 1933 C CA . MET A 1 240 ? -13.102 9.185 26.239 1.00 82.50 240 MET A CA 1
ATOM 1934 C C . MET A 1 240 ? -12.875 10.148 25.059 1.00 82.50 240 MET A C 1
ATOM 1936 O O . MET A 1 240 ? -12.752 9.681 23.924 1.00 82.50 240 MET A O 1
ATOM 1940 N N . PRO A 1 241 ? -12.819 11.481 25.270 1.00 75.56 241 PRO A N 1
ATOM 1941 C CA . PRO A 1 241 ? -12.998 12.205 26.537 1.00 75.56 241 PRO A CA 1
ATOM 1942 C C . PRO A 1 241 ? -14.470 12.335 26.961 1.00 75.56 241 PRO A C 1
ATOM 1944 O O . PRO A 1 241 ? -14.762 12.695 28.095 1.00 75.56 241 PRO A O 1
ATOM 1947 N N . VAL A 1 242 ? -15.404 12.058 26.048 1.00 82.88 242 VAL A N 1
ATOM 1948 C CA . VAL A 1 242 ? -16.841 12.085 26.326 1.00 82.88 242 VAL A CA 1
ATOM 1949 C C . VAL A 1 242 ? -17.303 10.663 26.606 1.00 82.88 242 VAL A C 1
ATOM 1951 O O . VAL A 1 242 ? -17.211 9.805 25.724 1.00 82.88 242 VAL A O 1
ATOM 1954 N N . ASN A 1 243 ? -17.814 10.433 27.817 1.00 83.25 243 ASN A N 1
ATOM 1955 C CA . ASN A 1 243 ? -18.374 9.143 28.202 1.00 83.25 243 ASN A CA 1
ATOM 1956 C C . ASN A 1 243 ? -19.622 8.819 27.366 1.00 83.25 243 ASN A C 1
ATOM 1958 O O . ASN A 1 243 ? -20.436 9.700 27.078 1.00 83.25 243 ASN A O 1
ATOM 1962 N N . ARG A 1 244 ? -19.774 7.554 26.965 1.00 83.00 244 ARG A N 1
ATOM 1963 C CA . ARG A 1 244 ? -20.896 7.076 26.149 1.00 83.00 244 ARG A CA 1
ATOM 1964 C C . ARG A 1 244 ? -21.366 5.705 26.618 1.00 83.00 244 ARG A C 1
ATOM 1966 O O . ARG A 1 244 ? -20.530 4.828 26.778 1.00 83.00 244 ARG A O 1
ATOM 1973 N N . PRO A 1 245 ? -22.680 5.455 26.710 1.00 85.31 245 PRO A N 1
ATOM 1974 C CA . PRO A 1 245 ? -23.202 4.190 27.231 1.00 85.31 245 PRO A CA 1
ATOM 1975 C C . PRO A 1 245 ? -22.881 2.970 26.351 1.00 85.31 245 PRO A C 1
ATOM 1977 O O . PRO A 1 245 ? -22.913 1.847 26.830 1.00 85.31 245 PRO A O 1
ATOM 1980 N N . ASN A 1 246 ? -22.555 3.173 25.072 1.00 89.56 246 ASN A N 1
ATOM 1981 C CA . ASN A 1 246 ? -22.242 2.115 24.107 1.00 89.56 246 ASN A CA 1
ATOM 1982 C C . ASN A 1 246 ? -20.731 1.958 23.836 1.00 89.56 246 ASN A C 1
ATOM 1984 O O . ASN A 1 246 ? -20.347 1.401 22.805 1.00 89.56 246 ASN A O 1
ATOM 1988 N N . HIS A 1 247 ? -19.854 2.458 24.719 1.00 91.69 247 HIS A N 1
ATOM 1989 C CA . HIS A 1 247 ? -18.400 2.376 24.516 1.00 91.69 247 HIS A CA 1
ATOM 1990 C C . HIS A 1 247 ? -17.898 0.927 24.382 1.00 91.69 247 HIS A C 1
ATOM 1992 O O . HIS A 1 247 ? -16.985 0.666 23.597 1.00 91.69 247 HIS A O 1
ATOM 1998 N N . ALA A 1 248 ? -18.518 -0.017 25.102 1.00 93.06 248 ALA A N 1
ATOM 1999 C CA . ALA A 1 248 ? -18.140 -1.428 25.094 1.00 93.06 248 ALA A CA 1
ATOM 2000 C C . ALA A 1 248 ? -18.415 -2.060 23.722 1.00 93.06 248 ALA A C 1
ATOM 2002 O O . ALA A 1 248 ? -17.512 -2.651 23.126 1.00 93.06 248 ALA A O 1
ATOM 2003 N N . ASP A 1 249 ? -19.616 -1.842 23.174 1.00 91.88 249 ASP A N 1
ATOM 2004 C CA . ASP A 1 249 ? -19.976 -2.291 21.826 1.00 91.88 249 ASP A CA 1
ATOM 2005 C C . ASP A 1 249 ? -19.041 -1.711 20.768 1.00 91.88 249 ASP A C 1
ATOM 2007 O O . ASP A 1 249 ? -18.550 -2.438 19.908 1.00 91.88 249 ASP A O 1
ATOM 2011 N N . MET A 1 250 ? -18.743 -0.412 20.840 1.00 90.94 250 MET A N 1
ATOM 2012 C CA . MET A 1 250 ? -17.870 0.233 19.857 1.00 90.94 250 MET A CA 1
ATOM 2013 C C . MET A 1 250 ? -16.462 -0.371 19.850 1.00 90.94 250 MET A C 1
ATOM 2015 O O . MET A 1 250 ? -15.937 -0.666 18.775 1.00 90.94 250 MET A O 1
ATOM 2019 N N . CYS A 1 251 ? -15.877 -0.627 21.025 1.00 92.44 251 CYS A N 1
ATOM 2020 C CA . CYS A 1 251 ? -14.578 -1.295 21.133 1.00 92.44 251 CYS A CA 1
ATOM 2021 C C . CYS A 1 251 ? -14.611 -2.738 20.606 1.00 92.44 251 CYS A C 1
ATOM 2023 O O . CYS A 1 251 ? -13.711 -3.146 19.871 1.00 92.44 251 CYS A O 1
ATOM 2025 N N . VAL A 1 252 ? -15.648 -3.515 20.934 1.00 93.94 252 VAL A N 1
ATOM 2026 C CA . VAL A 1 252 ? -15.760 -4.905 20.460 1.00 93.94 252 VAL A CA 1
ATOM 2027 C C . VAL A 1 252 ? -15.976 -4.958 18.947 1.00 93.94 252 VAL A C 1
ATOM 2029 O O . VAL A 1 252 ? -15.310 -5.730 18.253 1.00 93.94 252 VAL A O 1
ATOM 2032 N N . VAL A 1 253 ? -16.838 -4.100 18.400 1.00 91.69 253 VAL A N 1
ATOM 2033 C CA . VAL A 1 253 ? -17.061 -3.986 16.951 1.00 91.69 253 VAL A CA 1
ATOM 2034 C C . VAL A 1 253 ? -15.788 -3.541 16.232 1.00 91.69 253 VAL A C 1
ATOM 2036 O O . VAL A 1 253 ? -15.493 -4.076 15.160 1.00 91.69 253 VAL A O 1
ATOM 2039 N N . MET A 1 254 ? -15.005 -2.630 16.820 1.00 89.88 254 MET A N 1
ATOM 2040 C CA . MET A 1 254 ? -13.703 -2.218 16.285 1.00 89.88 254 MET A CA 1
ATOM 2041 C C . MET A 1 254 ? -12.767 -3.420 16.171 1.00 89.88 254 MET A C 1
ATOM 2043 O O . MET A 1 254 ? -12.243 -3.688 15.088 1.00 89.88 254 MET A O 1
ATOM 2047 N N . GLY A 1 255 ? -12.636 -4.209 17.240 1.00 91.81 255 GLY A N 1
ATOM 2048 C CA . GLY A 1 255 ? -11.828 -5.427 17.226 1.00 91.81 255 GLY A CA 1
ATOM 2049 C C . GLY A 1 255 ? -12.277 -6.432 16.158 1.00 91.81 255 GLY A C 1
ATOM 2050 O O . GLY A 1 255 ? -11.469 -6.939 15.376 1.00 91.81 255 GLY A O 1
ATOM 2051 N N . LEU A 1 256 ? -13.585 -6.669 16.039 1.00 91.44 256 LEU A N 1
ATOM 2052 C CA . LEU A 1 256 ? -14.138 -7.559 15.012 1.00 91.44 256 LEU A CA 1
ATOM 2053 C C . LEU A 1 256 ? -13.855 -7.061 13.586 1.00 91.44 256 LEU A C 1
ATOM 2055 O O . LEU A 1 256 ? -13.629 -7.871 12.682 1.00 91.44 256 LEU A O 1
ATOM 2059 N N . GLU A 1 257 ? -13.865 -5.750 13.354 1.00 86.19 257 GLU A N 1
ATOM 2060 C CA . GLU A 1 257 ? -13.559 -5.173 12.044 1.00 86.19 257 GLU A CA 1
ATOM 2061 C C . GLU A 1 257 ? -12.056 -5.229 11.724 1.00 86.19 257 GLU A C 1
ATOM 2063 O O . GLU A 1 257 ? -11.683 -5.510 10.579 1.00 86.19 257 GLU A O 1
ATOM 2068 N N . MET A 1 258 ? -11.186 -5.083 12.729 1.00 85.56 258 MET A N 1
ATOM 2069 C CA . MET A 1 258 ? -9.741 -5.309 12.595 1.00 85.56 258 MET A CA 1
ATOM 2070 C C . MET A 1 258 ? -9.437 -6.760 12.193 1.00 85.56 258 MET A C 1
ATOM 2072 O O . MET A 1 258 ? -8.696 -6.987 11.233 1.00 85.56 258 MET A O 1
ATOM 2076 N N . ILE A 1 259 ? -10.090 -7.746 12.824 1.00 89.25 259 ILE A N 1
ATOM 2077 C CA . ILE A 1 259 ? -9.959 -9.173 12.466 1.00 89.25 259 ILE A CA 1
ATOM 2078 C C . ILE A 1 259 ? -10.405 -9.434 11.017 1.00 89.25 259 ILE A C 1
ATOM 2080 O O . ILE A 1 259 ? -9.759 -10.170 10.264 1.00 89.25 259 ILE A O 1
ATOM 2084 N N . LYS A 1 260 ? -11.506 -8.820 10.571 1.00 84.50 260 LYS A N 1
ATOM 2085 C CA . LYS A 1 260 ? -11.945 -8.950 9.170 1.00 84.50 260 LYS A CA 1
ATOM 2086 C C . LYS A 1 260 ? -10.947 -8.321 8.207 1.00 84.50 260 LYS A C 1
ATOM 2088 O O . LYS A 1 260 ? -10.680 -8.899 7.152 1.00 84.50 260 LYS A O 1
ATOM 2093 N N . THR A 1 261 ? -10.401 -7.164 8.564 1.00 78.69 261 THR A N 1
ATOM 2094 C CA . THR A 1 261 ? -9.426 -6.441 7.745 1.00 78.69 261 THR A CA 1
ATOM 2095 C C . THR A 1 261 ? -8.147 -7.255 7.590 1.00 78.69 261 THR A C 1
ATOM 2097 O O . THR A 1 261 ? -7.711 -7.475 6.460 1.00 78.69 261 THR A O 1
ATOM 2100 N N . ILE A 1 262 ? -7.598 -7.813 8.676 1.00 77.75 262 ILE A N 1
ATOM 2101 C CA . ILE A 1 262 ? -6.394 -8.652 8.587 1.00 77.75 262 ILE A CA 1
ATOM 2102 C C . ILE A 1 262 ? -6.653 -9.931 7.785 1.00 77.75 262 ILE A C 1
ATOM 2104 O O . ILE A 1 262 ? -5.814 -10.332 6.982 1.00 77.75 262 ILE A O 1
ATOM 2108 N N . LYS A 1 263 ? -7.854 -10.520 7.879 1.00 79.06 263 LYS A N 1
ATOM 2109 C CA . LYS A 1 263 ? -8.244 -11.666 7.043 1.00 79.06 263 LYS A CA 1
ATOM 2110 C C . LYS A 1 263 ? -8.274 -11.309 5.554 1.00 79.06 263 LYS A C 1
ATOM 2112 O O . LYS A 1 263 ? -7.838 -12.112 4.731 1.00 79.06 263 LYS A O 1
ATOM 2117 N N . GLN A 1 264 ? -8.768 -10.123 5.194 1.00 73.81 264 GLN A N 1
ATOM 2118 C CA . GLN A 1 264 ? -8.733 -9.639 3.809 1.00 73.81 264 GLN A CA 1
ATOM 2119 C C . GLN A 1 264 ? -7.300 -9.391 3.332 1.00 73.81 264 GLN A C 1
ATOM 2121 O O . GLN A 1 264 ? -6.968 -9.769 2.210 1.00 73.81 264 GLN A O 1
ATOM 2126 N N . ILE A 1 265 ? -6.453 -8.807 4.185 1.00 68.38 265 ILE A N 1
ATOM 2127 C CA . ILE A 1 265 ? -5.032 -8.597 3.891 1.00 68.38 265 ILE A CA 1
ATOM 2128 C C . ILE A 1 265 ? -4.349 -9.944 3.665 1.00 68.38 265 ILE A C 1
ATOM 2130 O O . ILE A 1 265 ? -3.747 -10.116 2.614 1.00 68.38 265 ILE A O 1
ATOM 2134 N N . ARG A 1 266 ? -4.531 -10.930 4.551 1.00 71.94 266 ARG A N 1
ATOM 2135 C CA . ARG A 1 266 ? -3.994 -12.291 4.397 1.00 71.94 266 ARG A CA 1
ATOM 2136 C C . ARG A 1 266 ? -4.398 -12.937 3.072 1.00 71.94 266 ARG A C 1
ATOM 2138 O O . ARG A 1 266 ? -3.559 -13.528 2.403 1.00 71.94 266 ARG A O 1
ATOM 2145 N N . LEU A 1 267 ? -5.659 -12.803 2.657 1.00 67.56 267 LEU A N 1
ATOM 2146 C CA . LEU A 1 267 ? -6.122 -13.328 1.364 1.00 67.56 267 LEU A CA 1
ATOM 2147 C C . LEU A 1 267 ? -5.485 -12.600 0.169 1.00 67.56 267 LEU A C 1
ATOM 2149 O O . LEU A 1 267 ? -5.217 -13.222 -0.856 1.00 67.56 267 LEU A O 1
ATOM 2153 N N . ALA A 1 268 ? -5.241 -11.294 0.286 1.00 57.66 268 ALA A N 1
ATOM 2154 C CA . ALA A 1 268 ? -4.646 -10.491 -0.778 1.00 57.66 268 ALA A CA 1
ATOM 2155 C C . ALA A 1 268 ? -3.120 -10.665 -0.881 1.00 57.66 268 ALA A C 1
ATOM 2157 O O . ALA A 1 268 ? -2.574 -10.726 -1.984 1.00 57.66 268 ALA A O 1
ATOM 2158 N N . THR A 1 269 ? -2.425 -10.735 0.255 1.00 56.38 269 THR A N 1
ATOM 2159 C CA . THR A 1 269 ? -0.961 -10.814 0.338 1.00 56.38 269 THR A CA 1
ATOM 2160 C C . THR A 1 269 ? -0.449 -12.244 0.388 1.00 56.38 269 THR A C 1
ATOM 2162 O O . THR A 1 269 ? 0.723 -12.453 0.086 1.00 56.38 269 THR A O 1
ATOM 2165 N N . GLY A 1 270 ? -1.297 -13.225 0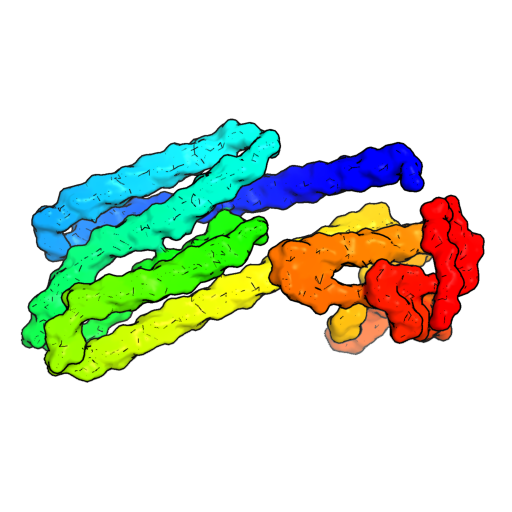.722 1.00 63.09 270 GLY A N 1
ATOM 2166 C CA . GLY A 1 270 ? -0.944 -14.636 0.914 1.00 63.09 270 GLY A CA 1
ATOM 2167 C C . GLY A 1 270 ? 0.018 -14.897 2.074 1.00 63.09 270 GLY A C 1
ATOM 2168 O O . GLY A 1 270 ? 0.557 -15.993 2.159 1.00 63.09 270 GLY A O 1
ATOM 2169 N N . VAL A 1 271 ? 0.257 -13.902 2.930 1.00 65.81 271 VAL A N 1
ATOM 2170 C CA . VAL A 1 271 ? 1.090 -14.033 4.130 1.00 65.81 271 VAL A CA 1
ATOM 2171 C C . VAL A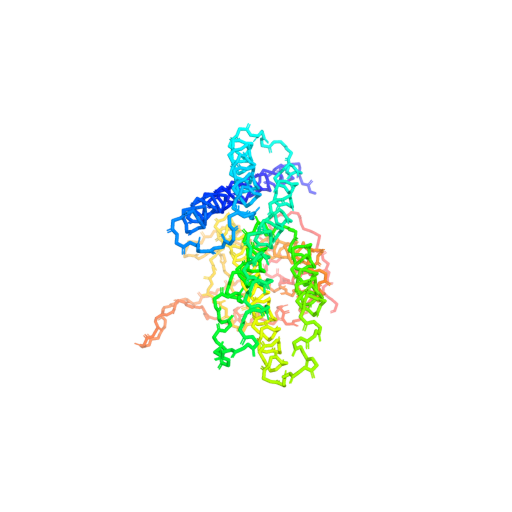 1 271 ? 0.188 -14.431 5.287 1.00 65.81 271 VAL A C 1
ATOM 2173 O O . VAL A 1 271 ? -0.829 -13.772 5.513 1.00 65.81 271 VAL A O 1
ATOM 2176 N N . ASP A 1 272 ? 0.552 -15.479 6.025 1.00 78.25 272 ASP A N 1
ATOM 2177 C CA . ASP A 1 272 ? -0.219 -15.927 7.186 1.00 78.25 272 ASP A CA 1
ATOM 2178 C C . ASP A 1 272 ? -0.002 -15.005 8.393 1.00 78.25 272 ASP A C 1
ATOM 2180 O O . ASP A 1 272 ? 0.776 -15.281 9.300 1.00 78.25 272 ASP A O 1
ATOM 2184 N N . VAL A 1 273 ? -0.673 -13.853 8.361 1.00 78.38 273 VAL A N 1
ATOM 2185 C CA . VAL A 1 273 ? -0.716 -12.886 9.462 1.00 78.38 273 VAL A CA 1
ATOM 2186 C C . VAL A 1 273 ? -2.055 -13.006 10.181 1.00 78.38 273 VAL A C 1
ATOM 2188 O O . VAL A 1 273 ? -3.110 -13.098 9.544 1.00 78.38 273 VAL A O 1
ATOM 2191 N N . ASN A 1 274 ? -2.020 -12.972 11.512 1.00 84.44 274 ASN A N 1
ATOM 2192 C CA . ASN A 1 274 ? -3.204 -12.990 12.365 1.00 84.44 274 ASN A CA 1
ATOM 2193 C C . ASN A 1 274 ? -3.037 -12.016 13.543 1.00 84.44 274 ASN A C 1
ATOM 2195 O O . ASN A 1 274 ? -1.942 -11.516 13.785 1.00 84.44 274 ASN A O 1
ATOM 2199 N N . MET A 1 275 ? -4.126 -11.728 14.254 1.00 86.81 275 MET A N 1
ATOM 2200 C CA . MET A 1 275 ? -4.160 -10.735 15.328 1.00 86.81 275 MET A CA 1
ATOM 2201 C C . MET A 1 275 ? -4.932 -11.274 16.533 1.00 86.81 275 MET A C 1
ATOM 2203 O O . MET A 1 275 ? -5.984 -11.897 16.367 1.00 86.81 275 MET A O 1
ATOM 2207 N N . ARG A 1 276 ? -4.408 -11.023 17.735 1.00 94.12 276 ARG A N 1
ATOM 2208 C CA . ARG A 1 276 ? -5.128 -11.169 19.006 1.00 94.12 276 ARG A CA 1
ATOM 2209 C C . ARG A 1 276 ? -5.657 -9.808 19.428 1.00 94.12 276 ARG A C 1
ATOM 2211 O O . ARG A 1 276 ? -5.018 -8.793 19.166 1.00 94.12 276 ARG A O 1
ATOM 2218 N N . ILE A 1 277 ? -6.831 -9.788 20.048 1.00 95.69 277 ILE A N 1
ATOM 2219 C CA . ILE A 1 277 ? -7.467 -8.551 20.500 1.00 95.69 277 ILE A CA 1
ATOM 2220 C C . ILE A 1 277 ? -8.042 -8.788 21.891 1.00 95.69 277 ILE A C 1
ATOM 2222 O O . ILE A 1 277 ? -8.820 -9.721 22.073 1.00 95.69 277 ILE A O 1
ATOM 2226 N N . GLY A 1 278 ? -7.673 -7.936 22.847 1.00 96.25 278 GLY A N 1
ATOM 2227 C CA . GLY A 1 278 ? -8.216 -7.912 24.204 1.00 96.25 278 GLY A CA 1
ATOM 2228 C C . GLY A 1 278 ? -9.022 -6.641 24.452 1.00 96.25 278 GLY A C 1
ATOM 2229 O O . GLY A 1 278 ? -8.576 -5.554 24.089 1.00 96.25 278 GLY A O 1
ATOM 2230 N N . VAL A 1 279 ? -10.203 -6.761 25.060 1.00 96.62 279 VAL A N 1
ATOM 2231 C CA . VAL A 1 279 ? -11.054 -5.616 25.417 1.00 96.62 279 VAL A CA 1
ATOM 2232 C C . VAL A 1 279 ? -11.522 -5.736 26.862 1.00 96.62 279 VAL A C 1
ATOM 2234 O O . VAL A 1 279 ? -12.227 -6.670 27.250 1.00 96.62 279 VAL A O 1
ATOM 2237 N N . HIS A 1 280 ? -11.185 -4.728 27.654 1.00 96.62 280 HIS A N 1
ATOM 2238 C CA . HIS A 1 280 ? -11.658 -4.572 29.018 1.00 96.62 280 HIS A CA 1
ATOM 2239 C C . HIS A 1 280 ? -12.362 -3.224 29.172 1.00 96.62 280 HIS A C 1
ATOM 2241 O O . HIS A 1 280 ? -11.996 -2.245 28.522 1.00 96.62 280 HIS A O 1
ATOM 2247 N N . THR A 1 281 ? -13.374 -3.192 30.031 1.00 95.81 281 THR A N 1
ATOM 2248 C CA . THR A 1 281 ? -14.106 -1.977 30.370 1.00 95.81 281 THR A CA 1
ATOM 2249 C C . THR A 1 281 ? -13.930 -1.695 31.850 1.00 95.81 281 THR A C 1
ATOM 2251 O O . THR A 1 281 ? -14.266 -2.547 32.676 1.00 95.81 281 THR A O 1
ATOM 2254 N N . GLY A 1 282 ? -13.434 -0.496 32.145 1.00 93.75 282 GLY A N 1
ATOM 2255 C CA . GLY A 1 282 ? -13.091 -0.038 33.482 1.00 93.75 282 GLY A CA 1
ATOM 2256 C C . GLY A 1 282 ? -12.766 1.455 33.497 1.00 93.75 282 GLY A C 1
ATOM 2257 O O . GLY A 1 282 ? -13.048 2.189 32.547 1.00 93.75 282 GLY A O 1
ATOM 2258 N N . SER A 1 283 ? -12.178 1.898 34.596 1.00 92.19 283 SER A N 1
ATOM 2259 C CA . SER A 1 283 ? -11.745 3.268 34.841 1.00 92.19 283 SER A CA 1
ATOM 2260 C C . SER A 1 283 ? -10.321 3.512 34.344 1.00 92.19 283 SER A C 1
ATOM 2262 O O . SER A 1 283 ? -9.433 2.675 34.491 1.00 92.19 283 SER A O 1
ATOM 2264 N N . VAL A 1 284 ? -10.069 4.680 33.755 1.00 92.75 284 VAL A N 1
ATOM 2265 C CA . VAL A 1 284 ? -8.735 5.034 33.257 1.00 92.75 284 VAL A CA 1
ATOM 2266 C C . VAL A 1 284 ? -8.358 6.453 33.655 1.00 92.75 284 VAL A C 1
ATOM 2268 O O . VAL A 1 284 ? -9.179 7.366 33.592 1.00 92.75 284 VAL A O 1
ATOM 2271 N N . LEU A 1 285 ? -7.097 6.646 34.038 1.00 91.69 285 LEU A N 1
ATOM 2272 C CA . LEU A 1 285 ? -6.487 7.962 34.161 1.00 91.69 285 LEU A CA 1
ATOM 2273 C C . LEU A 1 285 ? -5.839 8.310 32.823 1.00 91.69 285 LEU A C 1
ATOM 2275 O O . LEU A 1 285 ? -5.075 7.513 32.283 1.00 91.69 285 LEU A O 1
ATOM 2279 N N . CYS A 1 286 ? -6.107 9.499 32.292 1.00 90.81 286 CYS A N 1
ATOM 2280 C CA . CYS A 1 286 ? -5.448 9.985 31.085 1.00 90.81 286 CYS A CA 1
ATOM 2281 C C . CYS A 1 286 ? -4.757 11.321 31.306 1.00 90.81 286 CYS A C 1
ATOM 2283 O O . CYS A 1 286 ? -5.192 12.142 32.114 1.00 90.81 286 CYS A O 1
ATOM 2285 N N . GLY A 1 287 ? -3.714 11.567 30.527 1.00 89.81 287 GLY A N 1
ATOM 2286 C CA . GLY A 1 287 ? -2.972 12.814 30.579 1.00 89.81 287 GLY A CA 1
ATOM 2287 C C . GLY A 1 287 ? -1.960 12.918 29.453 1.00 89.81 287 GLY A C 1
ATOM 2288 O O . GLY A 1 287 ? -1.769 11.990 28.670 1.00 89.81 287 GLY A O 1
ATOM 2289 N N . ILE A 1 288 ? -1.314 14.075 29.372 1.00 90.19 288 ILE A N 1
ATOM 2290 C CA . ILE A 1 288 ? -0.201 14.310 28.456 1.00 90.19 288 ILE A CA 1
ATOM 2291 C C . ILE A 1 288 ? 1.094 14.137 29.249 1.00 90.19 288 ILE A C 1
ATOM 2293 O O . ILE A 1 288 ? 1.271 14.777 30.284 1.00 90.19 288 ILE A O 1
ATOM 2297 N N . LEU A 1 289 ? 2.005 13.297 28.762 1.00 87.31 289 LEU A N 1
ATOM 2298 C CA . LEU A 1 289 ? 3.336 13.109 29.337 1.00 87.31 289 LEU A CA 1
ATOM 2299 C C . LEU A 1 289 ? 4.436 13.508 28.359 1.00 87.31 289 LEU A C 1
ATOM 2301 O O . LEU A 1 289 ? 4.282 13.406 27.144 1.00 87.31 289 LEU A O 1
ATOM 2305 N N . GLY A 1 290 ? 5.588 13.867 28.923 1.00 86.00 290 GLY A N 1
ATOM 2306 C CA . GLY A 1 290 ? 6.853 14.007 28.210 1.00 86.00 290 GLY A CA 1
ATOM 2307 C C . GLY A 1 290 ? 7.422 15.422 28.254 1.00 86.00 290 GLY A C 1
ATOM 2308 O O . GLY A 1 290 ? 6.716 16.404 28.073 1.00 86.00 290 GLY A O 1
ATOM 2309 N N . LEU A 1 291 ? 8.736 15.519 28.477 1.00 79.56 291 LEU A N 1
ATOM 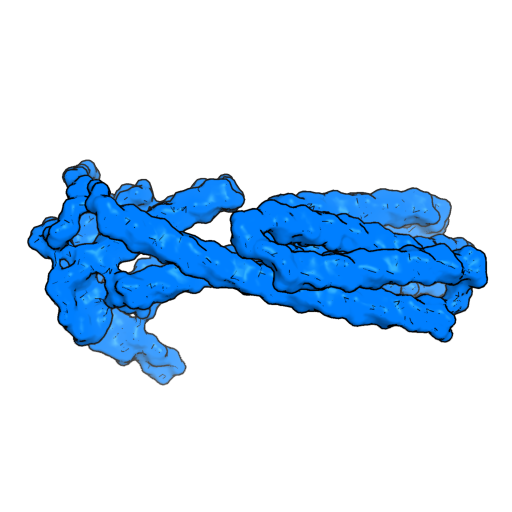2310 C CA . LEU A 1 291 ? 9.450 16.802 28.548 1.00 79.56 291 LEU A CA 1
ATOM 2311 C C . LEU A 1 291 ? 9.929 17.286 27.172 1.00 79.56 291 LEU A C 1
ATOM 2313 O O . LEU A 1 291 ? 9.929 18.480 26.898 1.00 79.56 291 LEU A O 1
ATOM 2317 N N . ARG A 1 292 ? 10.329 16.357 26.292 1.00 82.50 292 ARG A N 1
ATOM 2318 C CA . ARG A 1 292 ? 10.797 16.661 24.924 1.00 82.50 292 ARG A CA 1
ATOM 2319 C C . ARG A 1 292 ? 9.759 16.367 23.846 1.00 82.50 292 ARG A C 1
ATOM 2321 O O . ARG A 1 292 ? 9.710 17.060 22.839 1.00 82.50 292 ARG A O 1
ATOM 2328 N N . LYS A 1 293 ? 8.947 15.328 24.046 1.00 80.25 293 LYS A N 1
ATOM 2329 C CA . LYS A 1 293 ? 7.881 14.924 23.130 1.00 80.25 293 LYS A CA 1
ATOM 2330 C C . LYS A 1 293 ? 6.635 14.649 23.948 1.00 80.25 293 LYS A C 1
ATOM 2332 O O . LYS A 1 293 ? 6.652 13.752 24.782 1.00 80.25 293 LYS A O 1
ATOM 2337 N N . TRP A 1 294 ? 5.608 15.454 23.722 1.00 86.19 294 TRP A N 1
ATOM 2338 C CA . TRP A 1 294 ? 4.365 15.398 24.472 1.00 86.19 294 TRP A CA 1
ATOM 2339 C C . TRP A 1 294 ? 3.468 14.340 23.836 1.00 86.19 294 TRP A C 1
ATOM 2341 O O . TRP A 1 294 ? 3.243 14.363 22.624 1.00 86.19 294 TRP A O 1
ATOM 2351 N N . GLN A 1 295 ? 2.985 13.396 24.634 1.00 82.62 295 GLN A N 1
ATOM 2352 C CA . GLN A 1 295 ? 2.135 12.308 24.179 1.00 82.62 295 GLN A CA 1
ATOM 2353 C C . GLN A 1 295 ? 0.969 12.121 25.141 1.00 82.62 295 GLN A C 1
ATOM 2355 O O . GLN A 1 295 ? 1.165 12.013 26.348 1.00 82.62 295 GLN A O 1
ATOM 2360 N N . PHE A 1 296 ? -0.242 12.091 24.589 1.00 88.31 296 PHE A N 1
ATOM 2361 C CA . PHE A 1 296 ? -1.430 11.693 25.330 1.00 88.31 296 PHE A CA 1
ATOM 2362 C C . PHE A 1 296 ? -1.416 10.180 25.544 1.00 88.31 296 PHE A C 1
ATOM 2364 O O . PHE A 1 296 ? -1.186 9.427 24.594 1.00 88.31 296 PHE A O 1
ATOM 2371 N N . ASP A 1 297 ? -1.639 9.744 26.775 1.00 91.06 297 ASP A N 1
ATOM 2372 C CA . ASP A 1 297 ? -1.574 8.336 27.146 1.00 91.06 297 ASP A CA 1
ATOM 2373 C C . ASP A 1 297 ? -2.509 8.036 28.335 1.00 91.06 297 ASP A C 1
ATOM 2375 O O . ASP A 1 297 ? -3.072 8.953 28.947 1.00 91.06 297 ASP A O 1
ATOM 2379 N N . ILE A 1 298 ? -2.749 6.745 28.578 1.00 91.81 298 ILE A N 1
ATOM 2380 C CA . ILE A 1 298 ? -3.692 6.231 29.578 1.00 91.81 298 ILE A CA 1
ATOM 2381 C C . ILE A 1 298 ? -3.010 5.240 30.529 1.00 91.81 298 ILE A C 1
ATOM 2383 O O . ILE A 1 298 ? -2.188 4.426 30.105 1.00 91.81 298 ILE A O 1
ATOM 2387 N N . TRP A 1 299 ? -3.394 5.274 31.806 1.00 92.25 299 TRP A N 1
ATOM 2388 C CA . TRP A 1 299 ? -2.897 4.383 32.858 1.00 92.25 299 TRP A CA 1
ATOM 2389 C C . TRP A 1 299 ? -4.028 3.970 33.788 1.00 92.25 299 TRP A C 1
ATOM 2391 O O . TRP A 1 299 ? -4.859 4.793 34.167 1.00 92.25 299 TRP A O 1
ATOM 2401 N N . SER A 1 300 ? -4.053 2.692 34.148 1.00 93.75 300 SER A N 1
ATOM 2402 C CA . SER A 1 300 ? -4.899 2.118 35.196 1.00 93.75 300 SER A CA 1
ATOM 2403 C C . SER A 1 300 ? -4.557 0.637 35.338 1.00 93.75 300 SER A C 1
ATOM 2405 O O . SER A 1 300 ? -4.018 0.031 34.404 1.00 93.75 300 SER A O 1
ATOM 2407 N N . ASP A 1 301 ? -4.946 0.037 36.456 1.00 95.69 301 ASP A N 1
ATOM 2408 C CA . ASP A 1 301 ? -4.986 -1.419 36.599 1.00 95.69 301 ASP A CA 1
ATOM 2409 C C . ASP A 1 301 ? -5.925 -2.050 35.555 1.00 95.69 301 ASP A C 1
ATOM 2411 O O . ASP A 1 301 ? -5.632 -3.118 35.017 1.00 95.69 301 ASP A O 1
ATOM 2415 N N . ASP A 1 302 ? -6.977 -1.331 35.151 1.00 95.81 302 ASP A N 1
ATOM 2416 C CA . ASP A 1 302 ? -7.911 -1.742 34.096 1.00 95.81 302 ASP A CA 1
ATOM 2417 C C . ASP A 1 302 ? -7.230 -1.821 32.712 1.00 95.81 302 ASP A C 1
ATOM 2419 O O . ASP A 1 302 ? -7.545 -2.692 31.897 1.00 95.81 302 ASP A O 1
ATOM 2423 N N . VAL A 1 303 ? -6.241 -0.957 32.441 1.00 93.88 303 VAL A N 1
ATOM 2424 C CA . VAL A 1 303 ? -5.430 -1.026 31.207 1.00 93.88 303 VAL A CA 1
ATOM 2425 C C . VAL A 1 303 ? -4.523 -2.255 31.245 1.00 93.88 303 VAL A C 1
ATOM 2427 O O . VAL A 1 303 ? -4.396 -2.968 30.250 1.00 93.88 303 VAL A O 1
ATOM 2430 N N . THR A 1 304 ? -3.925 -2.544 32.401 1.00 94.62 304 THR A N 1
ATOM 2431 C CA . THR A 1 304 ? -3.109 -3.749 32.599 1.00 94.62 304 THR A CA 1
ATOM 2432 C C . THR A 1 304 ? -3.946 -5.016 32.418 1.00 94.62 304 THR A C 1
ATOM 2434 O O . THR A 1 304 ? -3.512 -5.955 31.750 1.00 94.62 304 THR A O 1
ATOM 2437 N N . LEU A 1 305 ? -5.184 -5.030 32.914 1.00 96.00 305 LEU A N 1
ATOM 2438 C CA . LEU A 1 305 ? -6.119 -6.131 32.699 1.00 96.00 305 LEU A CA 1
ATOM 2439 C C . LEU A 1 305 ? -6.490 -6.297 31.216 1.00 96.00 305 LEU A C 1
ATOM 2441 O O . LEU A 1 305 ? -6.533 -7.426 30.728 1.00 96.00 305 LEU A O 1
ATOM 2445 N N . ALA A 1 306 ? -6.685 -5.202 30.471 1.00 95.25 306 ALA A N 1
ATOM 2446 C CA . ALA A 1 306 ? -6.891 -5.253 29.019 1.00 95.25 306 ALA A CA 1
ATOM 2447 C C . ALA A 1 306 ? -5.704 -5.908 28.289 1.00 95.25 306 A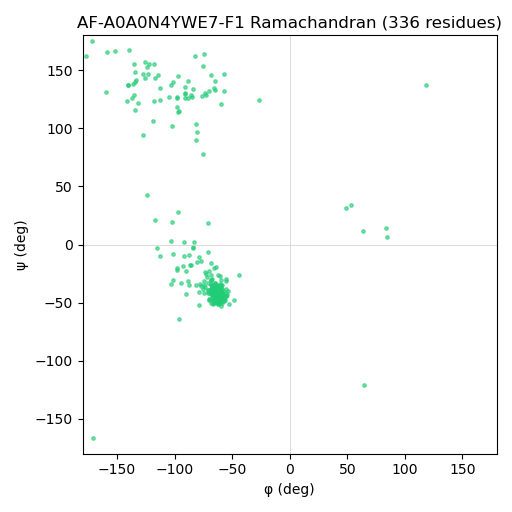LA A C 1
ATOM 2449 O O . ALA A 1 306 ? -5.907 -6.740 27.402 1.00 95.25 306 ALA A O 1
ATOM 2450 N N . ASN A 1 307 ? -4.474 -5.589 28.705 1.00 94.31 307 ASN A N 1
ATOM 2451 C CA . ASN A 1 307 ? -3.263 -6.206 28.159 1.00 94.31 307 ASN A CA 1
ATOM 2452 C C . ASN A 1 307 ? -3.226 -7.708 28.442 1.00 94.31 307 ASN A C 1
ATOM 2454 O O . ASN A 1 307 ? -2.941 -8.497 27.544 1.00 94.31 307 ASN A O 1
ATOM 2458 N N . HIS A 1 308 ? -3.593 -8.125 29.657 1.00 95.12 308 HIS A N 1
ATOM 2459 C CA . HIS A 1 308 ? -3.723 -9.545 29.977 1.00 95.12 308 HIS A CA 1
ATOM 2460 C C . HIS A 1 308 ? -4.782 -10.245 29.116 1.00 95.12 308 HIS A C 1
ATOM 2462 O O . HIS A 1 308 ? -4.561 -11.384 28.708 1.00 95.12 308 HIS A O 1
ATOM 2468 N N . MET A 1 309 ? -5.893 -9.578 28.783 1.00 95.31 309 MET A N 1
ATOM 2469 C CA . MET A 1 309 ? -6.899 -10.141 27.874 1.00 95.31 309 MET A CA 1
ATOM 2470 C C . MET A 1 309 ? -6.369 -10.321 26.450 1.00 95.31 309 MET A C 1
ATOM 2472 O O . MET A 1 309 ? -6.678 -11.333 25.824 1.00 95.31 309 MET A O 1
ATOM 2476 N N . GLU A 1 310 ? -5.559 -9.393 25.933 1.00 94.69 310 GLU A N 1
ATOM 2477 C CA . GLU A 1 310 ? -4.920 -9.567 24.620 1.00 94.69 310 GLU A CA 1
ATOM 2478 C C . GLU A 1 310 ? -3.933 -10.731 24.651 1.00 94.69 310 GLU A C 1
ATOM 2480 O O . GLU A 1 310 ? -4.005 -11.616 23.796 1.00 94.69 310 GLU A O 1
ATOM 2485 N N . SER A 1 311 ? -3.066 -10.769 25.664 1.00 92.75 311 SER A N 1
ATOM 2486 C CA . SER A 1 311 ? -2.002 -11.769 25.765 1.00 92.75 311 SER A CA 1
ATOM 2487 C C . SER A 1 311 ? -2.545 -13.184 25.981 1.00 92.75 311 SER A C 1
ATOM 2489 O O . SER A 1 311 ? -1.996 -14.139 25.437 1.00 92.75 311 SER A O 1
ATOM 2491 N N . ALA A 1 312 ? -3.649 -13.325 26.721 1.00 93.25 312 ALA A N 1
ATOM 2492 C CA . ALA A 1 312 ? -4.375 -14.586 26.885 1.00 93.25 312 ALA A CA 1
ATOM 2493 C C . ALA A 1 312 ? -5.369 -14.876 25.739 1.00 93.25 312 ALA A C 1
ATOM 2495 O O . ALA A 1 312 ? -6.049 -15.899 25.751 1.00 93.25 312 ALA A O 1
ATOM 2496 N N . GLY A 1 313 ? -5.508 -13.967 24.770 1.00 91.06 313 GLY A N 1
ATOM 2497 C CA . GLY A 1 313 ? -6.477 -14.073 23.685 1.00 91.06 313 GLY A CA 1
ATOM 2498 C C . GLY A 1 313 ? -6.083 -15.081 22.603 1.00 91.06 313 GLY A C 1
ATOM 2499 O O . GLY A 1 313 ? -4.909 -15.331 22.331 1.00 91.06 313 GLY A O 1
ATOM 2500 N N . VAL A 1 314 ? -7.085 -15.630 21.914 1.00 92.62 314 VAL A N 1
ATOM 2501 C CA . VAL A 1 314 ? -6.873 -16.515 20.758 1.00 92.62 314 VAL A CA 1
ATOM 2502 C C . VAL A 1 314 ? -6.843 -15.687 19.464 1.00 92.62 314 VAL A C 1
ATOM 2504 O O . VAL A 1 314 ? -7.704 -14.822 19.275 1.00 92.62 314 VAL A O 1
ATOM 2507 N N . PRO A 1 315 ? -5.897 -15.937 18.536 1.00 92.19 315 PRO A N 1
ATOM 2508 C CA . PRO A 1 315 ? -5.844 -15.221 17.266 1.00 92.19 315 PRO A CA 1
ATOM 2509 C C . PRO A 1 315 ? -7.143 -15.347 16.455 1.00 92.19 315 PRO A C 1
ATOM 2511 O O . PRO A 1 315 ? -7.642 -16.448 16.223 1.00 92.19 315 PRO A O 1
ATOM 2514 N N . GLY A 1 316 ? -7.662 -14.224 15.958 1.00 90.06 316 GLY A N 1
ATOM 2515 C CA . GLY A 1 316 ? -8.899 -14.175 15.172 1.00 90.06 316 GLY A CA 1
ATOM 2516 C C . GLY A 1 316 ? -10.190 -14.106 15.996 1.00 90.06 316 GLY A C 1
ATOM 2517 O O . GLY A 1 316 ? -11.272 -14.150 15.408 1.00 90.06 316 GLY A O 1
ATOM 2518 N N . ALA A 1 317 ? -10.091 -13.958 17.319 1.00 92.25 317 ALA A N 1
ATOM 2519 C CA . ALA A 1 317 ? -11.206 -13.672 18.217 1.00 92.25 317 ALA A CA 1
ATOM 2520 C C . ALA A 1 317 ? -10.925 -12.416 19.061 1.00 92.25 317 ALA A C 1
ATOM 2522 O O . ALA A 1 317 ? -9.774 -12.025 19.255 1.00 92.25 317 ALA A O 1
ATOM 2523 N N . VAL A 1 318 ? -11.994 -11.782 19.553 1.00 95.25 318 VAL A N 1
ATOM 2524 C CA . VAL A 1 318 ? -11.909 -10.685 20.527 1.00 95.25 318 VAL A CA 1
ATOM 2525 C C . VAL A 1 318 ? -12.117 -11.279 21.914 1.00 95.25 318 VAL A C 1
ATOM 2527 O O . VAL A 1 318 ? -13.191 -11.804 22.204 1.00 95.25 318 VAL A O 1
ATOM 2530 N N . HIS A 1 319 ? -11.093 -11.217 22.758 1.00 96.38 319 HIS A N 1
ATOM 2531 C CA . HIS A 1 319 ? -11.153 -11.676 24.137 1.00 96.38 319 HIS A CA 1
ATOM 2532 C C . HIS A 1 319 ? -11.646 -10.541 25.034 1.00 96.38 319 HIS A C 1
ATOM 2534 O O . HIS A 1 319 ? -11.099 -9.438 25.008 1.00 96.38 319 HIS A O 1
ATOM 2540 N N . ILE A 1 320 ? -12.699 -10.797 25.806 1.00 96.12 320 ILE A N 1
ATOM 2541 C CA . ILE A 1 320 ? -13.359 -9.785 26.630 1.00 96.12 320 ILE A CA 1
ATOM 2542 C C . ILE A 1 320 ? -13.480 -10.249 28.077 1.00 96.12 320 ILE A C 1
ATOM 2544 O O . ILE A 1 320 ? -13.700 -11.431 28.341 1.00 96.12 320 ILE A O 1
ATOM 2548 N N . THR A 1 321 ? -13.396 -9.314 29.021 1.00 96.12 321 THR A N 1
ATOM 2549 C CA . THR A 1 321 ? -13.720 -9.597 30.424 1.00 96.12 321 THR A CA 1
ATOM 2550 C C . THR A 1 321 ? -15.224 -9.717 30.644 1.00 96.12 321 THR A C 1
ATOM 2552 O O . THR A 1 321 ? -16.038 -9.220 29.859 1.00 96.12 321 THR A O 1
ATOM 2555 N N . LYS A 1 322 ? -15.602 -10.295 31.791 1.00 94.69 322 LYS A N 1
ATOM 2556 C CA . LYS A 1 322 ? -16.992 -10.309 32.261 1.00 94.69 322 LYS A CA 1
ATOM 2557 C C . LYS A 1 322 ? -17.591 -8.897 32.348 1.00 94.69 322 LYS A C 1
ATOM 2559 O O . LYS A 1 322 ? -18.698 -8.690 31.879 1.00 94.69 322 LYS A O 1
ATOM 2564 N N . THR A 1 323 ? -16.828 -7.917 32.840 1.00 95.12 323 THR A N 1
ATOM 2565 C CA . THR A 1 323 ? -17.282 -6.515 32.915 1.00 95.12 323 THR A CA 1
ATOM 2566 C C . THR A 1 323 ? -17.657 -5.940 31.551 1.00 95.12 323 THR A C 1
ATOM 2568 O O . THR A 1 323 ? -18.693 -5.298 31.424 1.00 95.12 323 THR A O 1
ATOM 2571 N N . THR A 1 324 ? -16.854 -6.200 30.515 1.00 95.19 324 THR A N 1
ATOM 2572 C CA . THR A 1 324 ? -17.178 -5.789 29.146 1.00 95.19 324 THR A CA 1
ATOM 2573 C C . THR A 1 324 ? -18.414 -6.524 28.645 1.00 95.19 324 THR A C 1
ATOM 2575 O O . THR A 1 324 ? -19.295 -5.883 28.087 1.00 95.19 324 THR A O 1
ATOM 2578 N N . LYS A 1 325 ? -18.503 -7.845 28.872 1.00 94.50 325 LYS A N 1
ATOM 2579 C CA . LYS A 1 325 ? -19.646 -8.679 28.467 1.00 94.50 325 LYS A CA 1
ATOM 2580 C C . LYS A 1 325 ? -20.970 -8.152 29.020 1.00 94.50 325 LYS A C 1
ATOM 2582 O O . LYS A 1 325 ? -21.935 -8.078 28.270 1.00 94.50 325 LYS A O 1
ATOM 2587 N N . ASP A 1 326 ? -20.996 -7.769 30.292 1.00 93.69 326 ASP A N 1
ATOM 2588 C CA . ASP A 1 326 ? -22.203 -7.283 30.968 1.00 93.69 326 ASP A CA 1
ATOM 2589 C C . ASP A 1 326 ? -22.671 -5.908 30.431 1.00 93.69 326 ASP A C 1
ATOM 2591 O O . ASP A 1 326 ? -23.818 -5.524 30.640 1.00 93.69 326 ASP A O 1
ATOM 2595 N N . MET A 1 327 ? -21.806 -5.182 29.707 1.00 92.50 327 MET A N 1
ATOM 2596 C CA . MET A 1 327 ? -22.096 -3.882 29.084 1.00 92.50 327 MET A CA 1
ATOM 2597 C C . MET A 1 327 ? -22.335 -3.945 27.568 1.00 92.50 327 MET A C 1
ATOM 2599 O O . MET A 1 327 ? -22.512 -2.902 26.936 1.00 92.50 327 MET A O 1
ATOM 2603 N N . LEU A 1 328 ? -22.329 -5.134 26.964 1.00 93.06 328 LEU A N 1
ATOM 2604 C CA . LEU A 1 328 ? -22.652 -5.288 25.546 1.00 93.06 328 LEU A CA 1
ATOM 2605 C C . LEU A 1 328 ? -24.161 -5.173 25.330 1.00 93.06 328 LEU A C 1
ATOM 2607 O O . LEU A 1 328 ? -24.939 -5.885 25.962 1.00 93.06 328 LEU A O 1
ATOM 2611 N N . LEU A 1 329 ? -24.572 -4.300 24.410 1.00 88.56 329 LEU A N 1
ATOM 2612 C CA . LEU A 1 329 ? -25.974 -4.133 24.018 1.00 88.56 329 LEU A CA 1
ATOM 2613 C C . LEU A 1 329 ? -26.300 -4.905 22.732 1.00 88.56 329 LEU A C 1
ATOM 2615 O O . LEU A 1 329 ? -27.468 -5.148 22.438 1.00 88.56 329 LEU A O 1
ATOM 2619 N N . GLY A 1 330 ? -25.280 -5.250 21.939 1.00 82.56 330 GLY A N 1
ATOM 2620 C CA . GLY A 1 330 ? -25.434 -5.983 20.683 1.00 82.56 330 GLY A CA 1
ATOM 2621 C C . GLY A 1 330 ? -25.553 -7.504 20.835 1.00 82.56 330 GLY A C 1
ATOM 2622 O O . GLY A 1 330 ? -25.146 -8.097 21.833 1.00 82.56 330 GLY A O 1
ATOM 2623 N N . ASP A 1 331 ? -26.047 -8.152 19.778 1.00 87.12 331 ASP A N 1
ATOM 2624 C CA . ASP A 1 331 ? -26.090 -9.613 19.674 1.00 87.12 331 ASP A CA 1
ATOM 2625 C C . ASP A 1 331 ? -24.725 -10.164 19.230 1.00 87.12 331 ASP A C 1
ATOM 2627 O O . ASP A 1 331 ? -24.370 -10.117 18.045 1.00 87.12 331 ASP A O 1
ATOM 2631 N N . TYR A 1 332 ? -23.968 -10.739 20.166 1.00 90.56 332 TYR A N 1
ATOM 2632 C CA . TYR A 1 332 ? -22.672 -11.366 19.888 1.00 90.56 332 TYR A CA 1
ATOM 2633 C C . TYR A 1 332 ? -22.701 -12.873 20.143 1.00 90.56 332 TYR A C 1
ATOM 2635 O O . TYR A 1 332 ? -23.336 -13.362 21.075 1.00 90.56 332 TYR A O 1
ATOM 2643 N N . CYS A 1 333 ? -21.953 -13.624 19.333 1.00 90.00 333 CYS A N 1
ATOM 2644 C CA . CYS A 1 333 ? -21.670 -15.029 19.615 1.00 90.00 333 CYS A CA 1
ATOM 2645 C C . CYS A 1 333 ? -20.535 -15.099 20.643 1.00 90.00 333 CYS A C 1
ATOM 2647 O O . CYS A 1 333 ? -19.364 -14.962 20.285 1.00 90.00 333 CYS A O 1
ATOM 2649 N N . ILE A 1 334 ? -20.894 -15.246 21.918 1.00 90.75 334 ILE A N 1
ATOM 2650 C CA . ILE A 1 334 ? -19.942 -15.286 23.031 1.00 90.75 334 ILE A CA 1
ATOM 2651 C C . ILE A 1 334 ? -19.682 -16.742 23.400 1.00 90.75 334 ILE A C 1
ATOM 2653 O O . ILE A 1 334 ? -20.612 -17.496 23.676 1.00 90.75 334 ILE A O 1
ATOM 2657 N N . VAL A 1 335 ? -18.408 -17.121 23.420 1.00 91.75 335 VAL A N 1
ATOM 2658 C CA . VAL A 1 335 ? -17.943 -18.454 23.810 1.00 91.75 335 VAL A CA 1
ATOM 2659 C C . VAL A 1 335 ? -17.078 -18.303 25.055 1.00 91.75 335 VAL A C 1
ATOM 2661 O O . VAL A 1 335 ? -16.358 -17.312 25.183 1.00 91.75 335 VAL A O 1
ATOM 2664 N N . GLU A 1 336 ? -17.160 -19.254 25.982 1.00 88.25 336 GLU A N 1
ATOM 2665 C CA . GLU A 1 336 ? -16.271 -19.268 27.145 1.00 88.25 336 GLU A CA 1
ATOM 2666 C C . GLU A 1 336 ? -14.819 -19.485 26.707 1.00 88.25 336 GLU A C 1
ATOM 2668 O O . GLU A 1 336 ? -14.523 -20.349 25.874 1.00 88.25 336 GLU A O 1
ATOM 2673 N N . ALA A 1 337 ? -13.921 -18.663 27.253 1.00 77.81 337 ALA A N 1
ATOM 2674 C CA . ALA A 1 337 ? -12.488 -18.824 27.059 1.00 77.81 337 ALA A CA 1
ATOM 2675 C C . ALA A 1 337 ? -12.038 -20.140 27.716 1.00 77.81 337 ALA A C 1
ATOM 2677 O O . ALA A 1 337 ? -12.483 -20.457 28.820 1.00 77.81 337 ALA A O 1
ATOM 2678 N N . ARG A 1 338 ? -11.213 -20.916 27.006 1.00 65.06 338 ARG A N 1
ATOM 2679 C CA . ARG A 1 338 ? -10.687 -22.208 27.470 1.00 65.06 338 ARG A CA 1
ATOM 2680 C C . ARG A 1 338 ? -9.381 -22.060 28.222 1.00 65.06 338 ARG A C 1
ATOM 2682 O O . ARG A 1 338 ? -8.585 -21.189 27.808 1.00 65.06 338 ARG A O 1
#

InterPro domains:
  IPR001054 Adenylyl cyclase class-3/4/guanylyl cyclase [PF00211] (221-329)
  IPR001054 Adenylyl cyclase class-3/4/guanylyl cyclase [PS50125] (216-310)
  IPR001054 Adenylyl cyclase class-3/4/guanylyl cyclase [SM00044] (173-336)
  IPR001054 Adenylyl cyclase class-3/4/guanylyl cyclase [cd07302] (223-338)
  IPR018297 Adenylyl cyclase class-4/guanylyl cyclase, conserved site [PS00452] (287-310)
  IPR029787 Nucleotide cyclase [G3DSA:3.30.70.1230] (205-338)
  IPR029787 Nucleotide cyclase [SSF55073] (221-331)

pLDDT: mean 78.37, std 12.37, range [43.56, 96.62]

Radius of gyration: 27.88 Å; Cα contacts (8 Å, |Δi|>4): 291; chains: 1; bounding box: 68×40×78 Å

Foldseek 3Di:
DDPVVVVVVVVVVVVLLVVQLVVLLVLQLVLLVVLLVVLVVLLVCCVPPDPLPPVLNVVLNVLSVVVNVLSVVLSVCSVPPDPPDPVSLVVSLVCCLVSQLVNLCSSLVSVLLVCLVPCVPPVDPPCPVSLVSNLVSLLSLLSRGLQPLVVSLVSSVVSLVVVLVVSCVSNVVVVVVDPVVVVVSVVSSVSSVVSSVVSVVVSVVVVVVSLVVVLVVLCVVLVWAWADDDPPDTDIFFCPPPRDLARLVSLQVSVLVNLVVVVVVCVRVVDPDWAFFFDEDDDWDWDWDDDPDTGIHIDDVRVVVSVVQRVLGDTSHYGYDPRSVVSHPDDDDDDDRD

Secondary structure (DSSP, 8-state):
--HHHHHHHHHHHHHHHHHHHHHHHHHHHHHHHHHHHHHHHHHHHHHHH----TTTHHHHHHHHHHHHHHHHHHHHHHHHS-TT-THHHHHHHHHHHHHHHHHHHHHHHHHHHHHHHHGGGT-----HHHHHHHHHHHHHGGGS-TTSHHHHHHHHHHHHHHHHHHHHHHTHHHHHH-HHHHHHHHHHHHHHHHHHHHHHHHHHHHHHHHHHHHHHHHHHHHTPEEEEEETTEEEEESS-SS--TTHHHHHHHHHHHHHHHHHHHHHHH-------EEE-----EEEEE-SSS-EEEEE-HHHHHHHHHHHTPPTTSEEE-HHHHHT--S--------

Solvent-accessible surface area (backbone atoms only — not comparable to full-atom values): 19143 Å² total; per-residue (Å²): 136,60,72,64,62,55,48,56,50,52,50,50,51,51,50,51,51,50,50,52,51,51,52,51,47,51,46,38,49,53,48,45,50,53,51,42,54,49,51,54,51,47,52,48,44,52,74,74,72,43,88,63,55,79,86,51,49,61,58,45,49,54,54,50,52,52,50,46,53,48,44,52,55,50,50,51,47,67,73,71,56,68,92,86,55,71,64,61,61,54,54,54,39,53,51,51,57,52,50,49,42,52,50,51,45,62,62,44,44,63,55,54,56,48,52,62,67,58,37,77,81,65,81,68,82,85,60,64,76,67,52,52,58,61,44,50,45,50,53,53,38,70,66,45,59,89,89,53,51,69,60,38,50,52,52,33,56,50,48,54,52,50,53,51,53,51,54,47,67,80,37,50,72,56,51,76,74,34,70,68,55,50,53,51,52,51,51,50,51,51,52,50,50,51,48,50,52,51,41,54,51,52,48,53,52,50,53,49,52,53,51,51,50,54,47,52,54,47,26,63,73,50,50,34,42,76,57,51,70,60,88,92,46,77,43,68,46,45,37,60,95,62,75,49,90,55,24,45,41,31,49,51,52,49,44,55,49,50,47,52,50,43,53,52,48,24,70,73,70,71,48,97,60,82,50,55,31,37,44,54,61,76,66,72,49,72,50,74,45,63,92,90,60,76,42,60,46,77,50,40,74,44,53,54,51,18,51,49,31,25,74,74,26,54,71,72,43,74,26,65,42,69,66,25,60,77,47,46,85,70,95,70,94,82,73,83,87,130